Protein AF-A0A968W0X2-F1 (afdb_monomer)

pLDDT: mean 82.45, std 17.05, range [32.41, 98.38]

Sequence (260 aa):
MYETQIQQPAKYRADFPLRIAALASIQDWDWVTWHYWGDGSLNMASNDQSPFAKRLDVTTAQHPQGYHFTYDEVQTSLMMAAGNIFVRQAWKHAPNPTVFIYGSNSLYSPQSMNYGHSYGYTGKDMLQTVYQYGTRIKIDTTREDDIVIGPVIKFAERNAHNPYTPTSEITMDWKQGYFQAISAQAVAYAGRISNKGELWLGNFKLSNVAIHNPDSIYSPVDTASPYLAIAIYTKDGKTLPSLGALPYPWVLPVLTLVTS

Solvent-accessible surface area (backbone atoms only — not comparable to full-atom values): 15095 Å² total; per-residue (Å²): 126,58,83,58,89,77,24,55,90,51,100,61,58,49,36,49,39,48,54,47,30,51,48,38,26,28,42,66,53,96,56,81,52,94,64,81,91,75,66,81,75,66,66,50,46,86,74,41,97,57,37,61,80,44,73,71,46,56,71,37,98,87,50,71,64,15,55,43,55,82,26,31,61,55,43,45,52,33,39,54,47,20,50,54,40,46,80,65,57,36,52,69,49,23,89,60,46,18,36,40,33,41,9,33,40,78,74,76,31,48,84,74,31,85,42,94,50,35,70,30,71,66,50,47,21,43,70,53,18,47,59,36,26,9,46,43,82,42,82,41,74,91,40,61,60,69,50,75,46,71,72,74,42,50,58,91,43,58,86,70,70,66,63,30,56,31,39,100,38,38,40,40,28,77,89,80,47,34,39,40,33,48,47,62,24,26,35,36,40,26,29,63,43,58,68,82,32,66,46,74,57,80,79,42,74,49,60,83,72,79,81,85,69,62,96,82,47,88,61,67,75,49,75,62,50,35,63,42,41,44,57,50,69,45,95,80,69,46,66,58,74,72,74,77,72,76,76,83,81,72,84,71,77,54,90,40,75,72,79,105

Nearest PDB structures (foldseek):
  2xn0-assembly1_A  TM=3.838E-01  e=1.323E+00  Lactobacillus acidophilus NCFM
  8ih7-assembly1_D  TM=2.542E-01  e=7.621E+00  Pseudomonas sp.

Foldseek 3Di:
DDEDQLFPPDLQSLCVLVVVLLLCQQQVPPDDDDDDDADPVLVVLVVDPQLLVDDFDARDPPDRSGTDCSNVLRSVLSNVQSVLCNVLSQDHYQPWAKEKEDEQCLVPPLVPDDDNSHPHQVVLQCPVSSQARNYHYHYDHVDHDIDIDTDTDGNVCNVVDPFRDSDPFWTRGVVQAKTWGAGQFKTWIWGWDALQQWDDGDLDTGGDDDADADPPQPDGADNRIGTFTDMDGDPVSGGDDRPPPDDDDDPRSDSDRDRD

Radius of gyration: 20.68 Å; Cα contacts (8 Å, |Δi|>4): 465; chains: 1; bounding box: 50×45×62 Å

Structure (mmCIF, N/CA/C/O backbone):
data_AF-A0A968W0X2-F1
#
_entry.id   AF-A0A968W0X2-F1
#
loop_
_atom_site.group_PDB
_atom_site.id
_atom_site.type_symbol
_atom_site.label_atom_id
_atom_site.label_alt_id
_atom_site.label_comp_id
_atom_site.label_asym_id
_atom_site.label_entity_id
_atom_site.label_seq_id
_atom_site.pdbx_PDB_ins_code
_atom_site.Cartn_x
_atom_site.Cartn_y
_atom_site.Cartn_z
_atom_site.occupancy
_atom_site.B_iso_or_equiv
_atom_site.auth_seq_id
_atom_site.auth_comp_id
_atom_site.auth_asym_id
_atom_site.auth_atom_id
_atom_site.pdbx_PDB_model_num
ATOM 1 N N . MET A 1 1 ? -7.502 12.593 4.946 1.00 42.16 1 MET A N 1
ATOM 2 C CA . MET A 1 1 ? -6.214 13.255 4.652 1.00 42.16 1 MET A CA 1
ATOM 3 C C . MET A 1 1 ? -5.122 12.488 5.358 1.00 42.16 1 MET A C 1
ATOM 5 O O . MET A 1 1 ? -5.219 12.346 6.570 1.00 42.16 1 MET A O 1
ATOM 9 N N . TYR A 1 2 ? -4.120 11.999 4.636 1.00 51.06 2 TYR A N 1
ATOM 10 C CA . TYR A 1 2 ? -2.930 11.408 5.242 1.00 51.06 2 TYR A CA 1
ATOM 11 C C . TYR A 1 2 ? -1.690 11.933 4.513 1.00 51.06 2 TYR A C 1
ATOM 13 O O . TYR A 1 2 ? -1.669 11.944 3.282 1.00 51.06 2 TYR A O 1
ATOM 21 N N . GLU A 1 3 ? -0.696 12.394 5.273 1.00 51.97 3 GLU A N 1
ATOM 22 C CA . GLU A 1 3 ? 0.593 12.885 4.774 1.00 51.97 3 GLU A CA 1
ATOM 23 C C . GLU A 1 3 ? 1.687 11.878 5.140 1.00 51.97 3 GLU A C 1
ATOM 25 O O . GLU A 1 3 ? 1.736 11.384 6.267 1.00 51.97 3 GLU A O 1
ATOM 30 N N . THR A 1 4 ? 2.578 11.572 4.197 1.00 59.31 4 THR A N 1
ATOM 31 C CA . THR A 1 4 ? 3.676 10.621 4.408 1.00 59.31 4 THR A CA 1
ATOM 32 C C . THR A 1 4 ? 5.019 11.232 4.053 1.00 59.31 4 THR A C 1
ATOM 34 O O . THR A 1 4 ? 5.187 11.745 2.948 1.00 59.31 4 THR A O 1
ATOM 37 N N . GLN A 1 5 ? 6.003 11.105 4.945 1.00 58.50 5 GLN A N 1
ATOM 38 C CA . GLN A 1 5 ? 7.377 11.551 4.704 1.00 58.50 5 GLN A CA 1
ATOM 39 C C . GLN A 1 5 ? 8.197 10.419 4.056 1.00 58.50 5 GLN A C 1
ATOM 41 O O . GLN A 1 5 ? 8.775 9.575 4.733 1.00 58.50 5 GLN A O 1
ATOM 46 N N . ILE A 1 6 ? 8.230 10.392 2.720 1.00 59.12 6 ILE A N 1
ATOM 47 C CA . ILE A 1 6 ? 8.839 9.322 1.880 1.00 59.12 6 ILE A CA 1
ATOM 48 C C . ILE A 1 6 ? 10.340 9.550 1.654 1.00 59.12 6 ILE A C 1
ATOM 50 O O . ILE A 1 6 ? 11.025 8.826 0.943 1.00 59.12 6 ILE A O 1
ATOM 54 N N . GLN A 1 7 ? 10.861 10.611 2.245 1.00 55.44 7 GLN A N 1
ATOM 55 C CA . GLN A 1 7 ? 12.144 11.186 1.898 1.00 55.44 7 GLN A CA 1
ATOM 56 C C . GLN A 1 7 ? 13.324 10.293 2.367 1.00 55.44 7 GLN A C 1
ATOM 58 O O . GLN A 1 7 ? 14.388 10.285 1.750 1.00 55.44 7 GLN A O 1
ATOM 63 N N . GLN A 1 8 ? 13.131 9.418 3.355 1.00 61.47 8 GLN A N 1
ATOM 64 C CA . GLN A 1 8 ? 14.196 8.519 3.808 1.00 61.47 8 GLN A CA 1
ATOM 65 C C . GLN A 1 8 ? 14.824 7.727 2.639 1.00 61.47 8 GLN A C 1
ATOM 67 O O . GLN A 1 8 ? 14.089 7.171 1.817 1.00 61.47 8 GLN A O 1
ATOM 72 N N . PRO A 1 9 ? 16.167 7.660 2.546 1.00 61.44 9 PRO A N 1
ATOM 73 C CA . PRO A 1 9 ? 16.870 6.916 1.506 1.00 61.44 9 PRO A CA 1
ATOM 74 C C . PRO A 1 9 ? 16.558 5.416 1.624 1.00 61.44 9 PRO A C 1
ATOM 76 O O . PRO A 1 9 ? 17.252 4.658 2.297 1.00 61.44 9 PRO A O 1
ATOM 79 N N . ALA A 1 10 ? 15.474 4.983 0.982 1.00 70.81 10 ALA A N 1
ATOM 80 C CA . ALA A 1 10 ? 15.005 3.608 0.992 1.00 70.81 10 ALA A CA 1
ATOM 81 C C . ALA A 1 10 ? 15.309 2.946 -0.353 1.00 70.81 10 ALA A C 1
ATOM 83 O O . ALA A 1 10 ? 14.840 3.394 -1.400 1.00 70.81 10 ALA A O 1
ATOM 84 N N . LYS A 1 11 ? 16.037 1.823 -0.311 1.00 72.81 11 LYS A N 1
ATOM 85 C CA . LYS A 1 11 ? 16.396 1.021 -1.496 1.00 72.81 11 LYS A CA 1
ATOM 86 C C . LYS A 1 11 ? 15.182 0.619 -2.348 1.00 72.81 11 LYS A C 1
ATOM 88 O O . LYS A 1 11 ? 15.313 0.425 -3.549 1.00 72.81 11 LYS A O 1
ATOM 93 N N . TYR A 1 12 ? 14.003 0.519 -1.734 1.00 82.56 12 TYR A N 1
ATOM 94 C CA . TYR A 1 12 ? 12.772 0.050 -2.372 1.00 82.56 12 TYR A CA 1
ATOM 95 C C . TYR A 1 12 ? 11.680 1.125 -2.465 1.00 82.56 12 TYR A C 1
ATOM 97 O O . TYR A 1 12 ? 10.511 0.785 -2.568 1.00 82.56 12 TYR A O 1
ATOM 105 N N . ARG A 1 13 ? 12.034 2.421 -2.462 1.00 82.88 13 ARG A N 1
ATOM 106 C CA . ARG A 1 13 ? 11.068 3.547 -2.428 1.00 82.88 13 ARG A CA 1
ATOM 107 C C . ARG A 1 13 ? 9.984 3.522 -3.513 1.00 82.88 13 ARG A C 1
ATOM 109 O O . ARG A 1 13 ? 8.907 4.078 -3.327 1.00 82.88 13 ARG A O 1
ATOM 116 N N . ALA A 1 14 ? 10.266 2.861 -4.630 1.00 85.50 14 ALA A N 1
ATOM 117 C CA . ALA A 1 14 ? 9.336 2.635 -5.726 1.00 85.50 14 ALA A CA 1
ATOM 118 C C . ALA A 1 14 ? 8.079 1.849 -5.302 1.00 85.50 14 ALA A C 1
ATOM 120 O O . ALA A 1 14 ? 7.018 2.032 -5.885 1.00 85.50 14 ALA A O 1
ATOM 121 N N . ASP A 1 15 ? 8.144 1.013 -4.264 1.00 89.69 15 ASP A N 1
ATOM 122 C CA . ASP A 1 15 ? 6.976 0.266 -3.781 1.00 89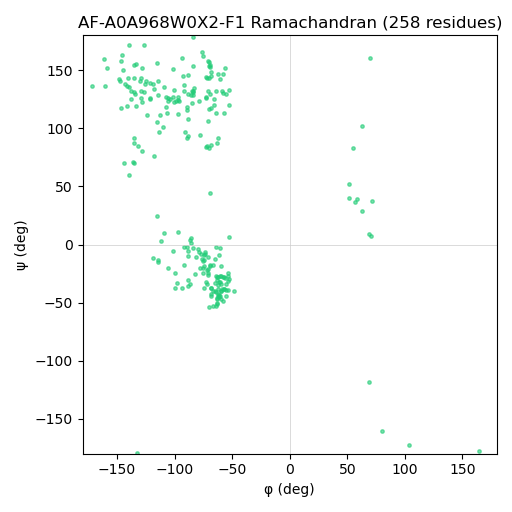.69 15 ASP A CA 1
ATOM 123 C C . ASP A 1 15 ? 5.978 1.111 -2.992 1.00 89.69 15 ASP A C 1
ATOM 125 O O . ASP A 1 15 ? 4.800 0.759 -2.866 1.00 89.69 15 ASP A O 1
ATOM 129 N N . PHE A 1 16 ? 6.444 2.244 -2.479 1.00 89.88 16 PHE A N 1
ATOM 130 C CA . PHE A 1 16 ? 5.714 3.039 -1.521 1.00 89.88 16 PHE A CA 1
ATOM 131 C C . PHE A 1 16 ? 4.396 3.582 -2.088 1.00 89.88 16 PHE A C 1
ATOM 133 O O . PHE A 1 16 ? 3.369 3.418 -1.425 1.00 89.88 16 PHE A O 1
ATOM 140 N N . PRO A 1 17 ? 4.3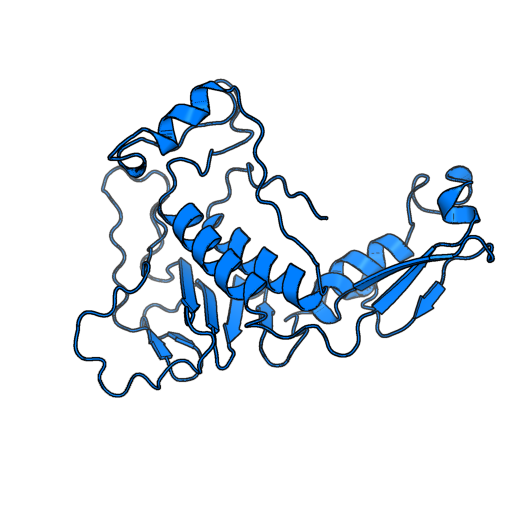44 4.151 -3.313 1.00 93.38 17 PRO A N 1
ATOM 141 C CA . PRO A 1 17 ? 3.083 4.601 -3.894 1.00 93.38 17 PRO A CA 1
ATOM 142 C C . PRO A 1 17 ? 2.041 3.484 -3.996 1.00 93.38 17 PRO A C 1
ATOM 144 O O . PRO A 1 17 ? 0.869 3.719 -3.710 1.00 93.38 17 PRO A O 1
ATOM 147 N N . LEU A 1 18 ? 2.461 2.260 -4.335 1.00 95.38 18 LEU A N 1
ATOM 148 C CA . LEU A 1 18 ? 1.563 1.107 -4.443 1.00 95.38 18 LEU A CA 1
ATOM 149 C C . LEU A 1 18 ? 1.020 0.685 -3.076 1.00 95.38 18 LEU A C 1
ATOM 151 O O . LEU A 1 18 ? -0.180 0.447 -2.937 1.00 95.38 18 LEU A O 1
ATOM 155 N N . ARG A 1 19 ? 1.880 0.657 -2.050 1.00 94.31 19 ARG A N 1
ATOM 156 C CA . ARG A 1 19 ? 1.465 0.379 -0.667 1.00 94.31 19 ARG A CA 1
ATOM 157 C C . ARG A 1 19 ? 0.493 1.436 -0.145 1.00 94.31 19 ARG A C 1
ATOM 159 O O . ARG A 1 19 ? -0.468 1.079 0.528 1.00 94.31 19 ARG A O 1
ATOM 166 N N . ILE A 1 20 ? 0.702 2.711 -0.483 1.00 95.00 20 ILE A N 1
ATOM 167 C CA . ILE A 1 20 ? -0.225 3.789 -0.119 1.00 95.00 20 ILE A CA 1
ATOM 168 C C . ILE A 1 20 ? -1.549 3.672 -0.858 1.00 95.00 20 ILE A C 1
ATOM 170 O O . ILE A 1 20 ? -2.580 3.791 -0.211 1.00 95.00 20 ILE A O 1
ATOM 174 N N . ALA A 1 21 ? -1.561 3.393 -2.164 1.00 96.56 21 ALA A N 1
ATOM 175 C CA . ALA A 1 21 ? -2.818 3.163 -2.878 1.00 96.56 21 ALA A CA 1
ATOM 176 C C . ALA A 1 21 ? -3.594 1.978 -2.287 1.00 96.56 21 ALA A C 1
ATOM 178 O O . ALA A 1 21 ? -4.809 2.067 -2.117 1.00 96.56 21 ALA A O 1
ATOM 179 N N . ALA A 1 22 ? -2.902 0.899 -1.907 1.00 97.44 22 ALA A N 1
ATOM 180 C CA . ALA A 1 22 ? -3.522 -0.238 -1.236 1.00 97.44 22 ALA A CA 1
ATOM 181 C C . ALA A 1 22 ? -4.104 0.172 0.118 1.00 97.44 22 ALA A C 1
ATOM 183 O O . ALA A 1 22 ? -5.279 -0.078 0.370 1.00 97.44 22 ALA A O 1
ATOM 184 N N . LEU A 1 23 ? -3.317 0.853 0.957 1.00 96.56 23 LEU A N 1
ATOM 185 C CA . LEU A 1 23 ? -3.764 1.344 2.259 1.00 96.56 23 LEU A CA 1
ATOM 186 C C . LEU A 1 23 ? -4.966 2.282 2.120 1.00 96.56 23 LEU A C 1
ATOM 188 O O . LEU A 1 23 ? -5.975 2.074 2.780 1.00 96.56 23 LEU A O 1
ATOM 192 N N . ALA A 1 24 ? -4.898 3.259 1.221 1.00 96.75 24 ALA A N 1
ATOM 193 C CA . ALA A 1 24 ? -5.979 4.198 0.954 1.00 96.75 24 ALA A CA 1
ATOM 194 C C . ALA A 1 24 ? -7.258 3.489 0.491 1.00 96.75 24 ALA A C 1
ATOM 196 O O . ALA A 1 24 ? -8.341 3.832 0.957 1.00 96.75 24 ALA A O 1
ATOM 197 N N . SER A 1 25 ? -7.128 2.459 -0.354 1.00 97.38 25 SER A N 1
ATOM 198 C CA . SER A 1 25 ? -8.259 1.630 -0.791 1.00 97.38 25 SER A CA 1
ATOM 199 C C . SER A 1 25 ? -8.865 0.871 0.392 1.00 97.38 25 SER A C 1
ATOM 201 O O . SER A 1 25 ? -10.047 1.003 0.678 1.00 97.38 25 SER A O 1
ATOM 203 N N . ILE A 1 26 ? -8.053 0.140 1.162 1.00 97.69 26 ILE A N 1
ATOM 204 C CA . ILE A 1 26 ? -8.483 -0.611 2.358 1.00 97.69 26 ILE A CA 1
ATOM 205 C C . ILE A 1 26 ? -9.228 0.295 3.354 1.00 97.69 26 ILE A C 1
ATOM 207 O O . ILE A 1 26 ? -10.209 -0.110 3.987 1.00 97.69 26 ILE A O 1
ATOM 211 N N . GLN A 1 27 ? -8.744 1.524 3.501 1.00 96.50 27 GLN A N 1
ATOM 212 C CA . GLN A 1 27 ? -9.226 2.508 4.458 1.00 96.50 27 GLN A CA 1
ATOM 213 C C . GLN A 1 27 ? -10.373 3.381 3.935 1.00 96.50 27 GLN A C 1
ATOM 215 O O . GLN A 1 27 ? -10.915 4.136 4.736 1.00 96.50 27 GLN A O 1
ATOM 220 N N . ASP A 1 28 ? -10.755 3.270 2.656 1.00 96.00 28 ASP A N 1
ATOM 221 C CA . ASP A 1 28 ? -11.765 4.134 2.020 1.00 96.00 28 ASP A CA 1
ATOM 222 C C . ASP A 1 28 ? -11.451 5.622 2.233 1.00 96.00 28 ASP A C 1
ATOM 224 O O . ASP A 1 28 ? -12.226 6.385 2.806 1.00 96.00 28 ASP A O 1
ATOM 228 N N . TRP A 1 29 ? -10.223 6.017 1.893 1.00 95.69 29 TRP A N 1
ATOM 229 C CA . TRP A 1 29 ? -9.842 7.424 1.947 1.00 95.69 29 TRP A CA 1
ATOM 230 C C . TRP A 1 29 ? -10.496 8.191 0.801 1.00 95.69 29 TRP A C 1
ATOM 232 O O . TRP A 1 29 ? -10.529 7.709 -0.324 1.00 95.69 29 TRP A O 1
ATOM 242 N N . ASP A 1 30 ? -10.890 9.440 1.051 1.00 94.56 30 ASP A N 1
ATOM 243 C CA . ASP A 1 30 ? -11.349 10.325 -0.028 1.00 94.56 30 ASP A CA 1
ATOM 244 C C . ASP A 1 30 ? -10.182 10.851 -0.880 1.00 94.56 30 ASP A C 1
ATOM 246 O O . ASP A 1 30 ? -10.359 11.251 -2.029 1.00 94.56 30 ASP A O 1
ATOM 250 N N . TRP A 1 31 ? -8.973 10.902 -0.307 1.00 92.38 31 TRP A N 1
ATOM 251 C CA . TRP A 1 31 ? -7.807 11.494 -0.956 1.00 92.38 31 TRP A CA 1
ATOM 252 C C . TRP A 1 31 ? -6.470 11.015 -0.396 1.00 92.38 31 TRP A C 1
ATOM 254 O O . TRP A 1 31 ? -6.327 10.715 0.792 1.00 92.38 31 TRP A O 1
ATOM 264 N N . VAL A 1 32 ? -5.471 11.035 -1.277 1.00 88.88 32 VAL A N 1
ATOM 265 C CA . VAL A 1 32 ? -4.060 10.750 -1.009 1.00 88.88 32 VAL A CA 1
ATOM 266 C C . VAL A 1 32 ? -3.240 11.938 -1.500 1.00 88.88 32 VAL A C 1
ATOM 268 O O . VAL A 1 32 ? -3.501 12.469 -2.579 1.00 88.88 32 VAL A O 1
ATOM 271 N N . THR A 1 33 ? -2.231 12.357 -0.739 1.00 86.62 33 THR A N 1
ATOM 272 C CA . THR A 1 33 ? -1.293 13.397 -1.178 1.00 86.62 33 THR A CA 1
ATOM 273 C C . THR A 1 33 ? 0.137 12.926 -1.014 1.00 86.62 33 THR A C 1
ATOM 275 O O . THR A 1 33 ? 0.581 12.609 0.086 1.00 86.62 33 THR A O 1
ATOM 278 N N . TRP A 1 34 ? 0.877 12.930 -2.120 1.00 82.19 34 TRP A N 1
ATOM 279 C CA . TRP A 1 34 ? 2.330 12.825 -2.101 1.00 82.19 34 TRP A CA 1
ATOM 280 C C . TRP A 1 34 ? 2.901 14.231 -1.976 1.00 82.19 34 TRP A C 1
ATOM 282 O O . TRP A 1 34 ? 3.039 14.952 -2.962 1.00 82.19 34 TRP A O 1
ATOM 292 N N . HIS A 1 35 ? 3.152 14.639 -0.738 1.00 76.44 35 HIS A N 1
ATOM 293 C CA . HIS A 1 35 ? 3.710 15.947 -0.433 1.00 76.44 35 HIS A CA 1
ATOM 294 C C . HIS A 1 35 ? 5.239 15.872 -0.353 1.00 76.44 35 HIS A C 1
ATOM 296 O O . HIS A 1 35 ? 5.802 14.883 0.122 1.00 76.44 35 HIS A O 1
ATOM 302 N N . TYR A 1 36 ? 5.909 16.937 -0.787 1.00 69.75 36 TYR A N 1
ATOM 303 C CA . TYR A 1 36 ? 7.299 17.197 -0.442 1.00 69.75 36 TYR A CA 1
ATOM 304 C C . TYR A 1 36 ? 7.462 18.672 -0.072 1.00 69.75 36 TYR A C 1
ATOM 306 O O . TYR A 1 36 ? 6.855 19.545 -0.693 1.00 69.75 36 TYR A O 1
ATOM 314 N N . TRP A 1 37 ? 8.325 18.930 0.908 1.00 64.50 37 TRP A N 1
ATOM 315 C CA . TRP A 1 37 ? 8.797 20.272 1.225 1.00 64.50 37 TRP A CA 1
ATOM 316 C C . TRP A 1 37 ? 10.024 20.579 0.375 1.00 64.50 37 TRP A C 1
ATOM 318 O O . TRP A 1 37 ? 10.960 19.780 0.324 1.00 64.50 37 TRP A O 1
ATOM 328 N N . GLY A 1 38 ? 10.021 21.720 -0.301 1.00 62.75 38 GLY A N 1
ATOM 329 C CA . GLY A 1 38 ? 11.160 22.198 -1.066 1.00 62.75 38 GLY A CA 1
ATOM 330 C C . GLY A 1 38 ? 11.043 23.690 -1.334 1.00 62.75 38 GLY A C 1
ATOM 331 O O . GLY A 1 38 ? 9.955 24.260 -1.214 1.00 62.75 38 GLY A O 1
ATOM 332 N N . ASP A 1 39 ? 12.160 24.342 -1.649 1.00 59.53 39 ASP A N 1
ATOM 333 C CA . ASP A 1 39 ? 12.103 25.731 -2.082 1.00 59.53 39 ASP A CA 1
ATOM 334 C C . ASP A 1 39 ? 11.473 25.808 -3.488 1.00 59.53 39 ASP A C 1
ATOM 336 O O . ASP A 1 39 ? 11.479 24.852 -4.270 1.00 59.53 39 ASP A O 1
ATOM 340 N N . GLY A 1 40 ? 10.854 26.940 -3.824 1.00 57.75 40 GLY A N 1
ATOM 341 C CA . GLY A 1 40 ? 10.141 27.109 -5.096 1.00 57.75 40 GLY A CA 1
ATOM 342 C C . GLY A 1 40 ? 11.011 26.937 -6.352 1.00 57.75 40 GLY A C 1
ATOM 343 O O . GLY A 1 40 ? 10.469 26.982 -7.458 1.00 57.75 40 GLY A O 1
ATOM 344 N N . SER A 1 41 ? 12.328 26.721 -6.209 1.00 60.00 41 SER A N 1
ATOM 345 C CA . SER A 1 41 ? 13.241 26.403 -7.314 1.00 60.00 41 SER A CA 1
ATOM 346 C C . SER A 1 41 ? 12.950 25.031 -7.944 1.00 60.00 41 SER A C 1
ATOM 348 O O . SER A 1 41 ? 13.288 24.787 -9.100 1.00 60.00 41 SER A O 1
ATOM 350 N N . LEU A 1 42 ? 12.210 24.158 -7.253 1.00 58.12 42 LEU A N 1
ATOM 351 C CA . LEU A 1 42 ? 11.813 22.836 -7.755 1.00 58.12 42 LEU A CA 1
ATOM 352 C C . LEU A 1 42 ? 10.654 22.869 -8.764 1.00 58.12 42 LEU A C 1
ATOM 354 O O . LEU A 1 42 ? 10.414 21.879 -9.45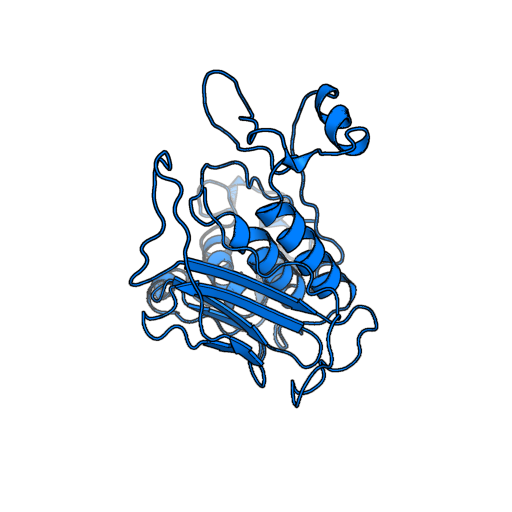8 1.00 58.12 42 LEU A O 1
ATOM 358 N N . ASN A 1 43 ? 10.012 24.029 -8.955 1.00 56.94 43 ASN A N 1
ATOM 359 C CA . ASN A 1 43 ? 9.099 24.283 -10.081 1.00 56.94 43 ASN A CA 1
ATOM 360 C C . ASN A 1 43 ? 9.803 24.238 -11.454 1.00 56.94 43 ASN A C 1
ATOM 362 O O . ASN A 1 43 ? 9.166 24.410 -12.493 1.00 56.94 43 ASN A O 1
ATOM 366 N N . MET A 1 44 ? 11.119 24.020 -11.492 1.00 58.50 44 MET A N 1
ATOM 367 C CA . MET A 1 44 ? 11.873 23.888 -12.735 1.00 58.50 44 MET A CA 1
ATOM 368 C C . MET A 1 44 ? 11.599 22.582 -13.487 1.00 58.50 44 MET A C 1
ATOM 370 O O . MET A 1 44 ? 11.739 22.567 -14.705 1.00 58.50 44 MET A O 1
ATOM 374 N N . ALA A 1 45 ? 11.199 21.500 -12.814 1.00 61.25 45 ALA A N 1
ATOM 375 C CA . ALA A 1 45 ? 11.030 20.206 -13.478 1.00 61.25 45 ALA A CA 1
ATOM 376 C C . ALA A 1 45 ? 9.817 20.141 -14.412 1.00 61.25 45 ALA A C 1
ATOM 378 O O . ALA A 1 45 ? 9.890 19.502 -15.454 1.00 61.25 45 ALA A O 1
ATOM 379 N N . SER A 1 46 ? 8.723 20.834 -14.084 1.00 64.50 46 SER A N 1
ATOM 380 C CA . SER A 1 46 ? 7.542 20.913 -14.956 1.00 64.50 46 SER A CA 1
ATOM 381 C C . SER A 1 46 ? 7.789 21.721 -16.234 1.00 64.50 46 SER A C 1
ATOM 383 O O . SER A 1 46 ? 7.032 21.585 -17.191 1.00 64.50 46 SER A O 1
ATOM 385 N N . ASN A 1 47 ? 8.844 22.541 -16.256 1.00 71.44 47 ASN A N 1
ATOM 386 C CA . ASN A 1 47 ? 9.254 23.350 -17.404 1.00 71.44 47 ASN A CA 1
ATOM 387 C C . ASN A 1 47 ? 10.444 22.746 -18.168 1.00 71.44 47 ASN A C 1
ATOM 389 O O . ASN A 1 47 ? 10.843 23.274 -19.205 1.00 71.44 47 ASN A O 1
ATOM 393 N N . ASP A 1 48 ? 11.025 21.661 -17.658 1.00 77.88 48 ASP A N 1
ATOM 394 C CA . ASP A 1 48 ? 12.111 20.941 -18.308 1.00 77.88 48 ASP A CA 1
ATOM 395 C C . ASP A 1 48 ? 11.526 19.956 -19.330 1.00 77.88 48 ASP A C 1
ATOM 397 O O . ASP A 1 48 ? 10.609 19.200 -19.019 1.00 77.88 48 ASP A O 1
ATOM 401 N N . GLN A 1 49 ? 12.046 19.946 -20.558 1.00 82.19 49 GLN A N 1
ATOM 402 C CA . GLN A 1 49 ? 11.631 18.975 -21.579 1.00 82.19 49 GLN A CA 1
ATOM 403 C C . GLN A 1 49 ? 12.211 17.576 -21.323 1.00 82.19 49 GLN A C 1
ATOM 405 O O . GLN A 1 49 ? 11.789 16.604 -21.947 1.00 82.19 49 GLN A O 1
ATOM 410 N N . SER A 1 50 ? 13.200 17.453 -20.436 1.00 83.12 50 SER A N 1
ATOM 411 C CA . SER A 1 50 ? 13.854 16.192 -20.085 1.00 83.12 50 SER A CA 1
ATOM 412 C C . SER A 1 50 ? 14.125 16.120 -18.579 1.00 83.12 50 SER A C 1
ATOM 414 O O . SER A 1 50 ? 15.277 15.970 -18.164 1.00 83.12 50 SER A O 1
ATOM 416 N N . PRO A 1 51 ? 13.078 16.187 -17.731 1.00 79.12 51 PRO A N 1
ATOM 417 C CA . PRO A 1 51 ? 13.248 16.249 -16.281 1.00 79.12 51 PRO A CA 1
ATOM 418 C C . PRO A 1 51 ? 14.003 15.025 -15.744 1.00 79.12 51 PRO A C 1
ATOM 420 O O . PRO A 1 51 ? 14.832 15.154 -14.850 1.00 79.12 51 PRO A O 1
ATOM 423 N N . PHE A 1 52 ? 13.806 13.849 -16.343 1.00 83.88 52 PHE A N 1
ATOM 424 C CA . PHE A 1 52 ? 14.452 12.601 -15.924 1.00 83.88 52 PHE A CA 1
ATOM 425 C C . PHE A 1 52 ? 15.904 12.439 -16.402 1.00 83.88 52 PHE A C 1
ATOM 427 O O . PHE A 1 52 ? 16.567 11.480 -16.026 1.00 83.88 52 PHE A O 1
ATOM 434 N N . ALA A 1 53 ? 16.437 13.373 -17.202 1.00 83.19 53 ALA A N 1
ATOM 435 C CA . ALA A 1 53 ? 17.865 13.390 -17.539 1.00 83.19 53 ALA A CA 1
ATOM 436 C C . ALA A 1 53 ? 18.733 13.918 -16.380 1.00 83.19 53 ALA A C 1
ATOM 438 O O . ALA A 1 53 ? 19.963 13.819 -16.411 1.00 83.19 53 ALA A O 1
ATOM 439 N N . LYS A 1 54 ? 18.104 14.512 -15.359 1.00 80.25 54 LYS A N 1
ATOM 440 C CA . LYS A 1 54 ? 18.774 15.012 -14.162 1.00 80.25 54 LYS A CA 1
ATOM 441 C C . LYS A 1 54 ? 18.975 13.900 -13.141 1.00 80.25 54 LYS A C 1
ATOM 443 O O . LYS A 1 54 ? 18.234 12.927 -13.069 1.00 80.25 54 LYS A O 1
ATOM 448 N N . ARG A 1 55 ? 20.003 14.080 -12.315 1.00 77.19 55 ARG A N 1
ATOM 449 C CA . ARG A 1 55 ? 20.266 13.213 -11.165 1.00 77.19 55 ARG A CA 1
ATOM 450 C C . ARG A 1 55 ? 19.186 13.440 -10.110 1.00 77.19 55 ARG A C 1
ATOM 452 O O . ARG A 1 55 ? 18.632 14.533 -10.016 1.00 77.19 55 ARG A O 1
ATOM 459 N N . LEU A 1 56 ? 18.950 12.428 -9.284 1.00 76.62 56 LEU A N 1
ATOM 460 C CA . LEU A 1 56 ? 18.107 12.565 -8.101 1.00 76.62 56 LEU A CA 1
ATOM 461 C C . LEU A 1 56 ? 18.666 13.657 -7.190 1.00 76.62 56 LEU A C 1
ATOM 463 O O . LEU A 1 56 ? 19.858 13.657 -6.878 1.00 76.62 56 LEU A O 1
ATOM 467 N N . ASP A 1 57 ? 17.792 14.563 -6.771 1.00 71.19 57 ASP A N 1
ATOM 468 C CA .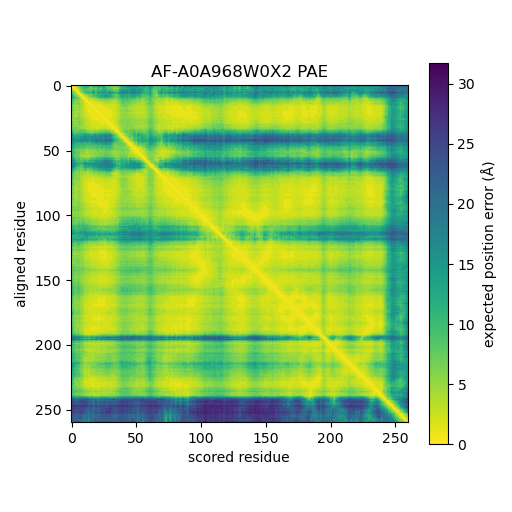 ASP A 1 57 ? 18.157 15.657 -5.879 1.00 71.19 57 ASP A CA 1
ATOM 469 C C . ASP A 1 57 ? 18.018 15.225 -4.412 1.00 71.19 57 ASP A C 1
ATOM 471 O O . ASP A 1 57 ? 17.140 14.425 -4.067 1.00 71.19 57 ASP A O 1
ATOM 475 N N . VAL A 1 58 ? 18.899 15.733 -3.552 1.00 68.75 58 VAL A N 1
ATOM 476 C CA . VAL A 1 58 ? 18.946 15.416 -2.121 1.00 68.75 58 VAL A CA 1
ATOM 477 C C . VAL A 1 58 ? 18.367 16.599 -1.352 1.00 68.75 58 VAL A C 1
ATOM 479 O O . VAL A 1 58 ? 18.846 17.717 -1.499 1.00 68.75 58 VAL A O 1
ATOM 482 N N . THR A 1 59 ? 17.360 16.365 -0.505 1.00 62.53 59 THR A N 1
ATOM 483 C CA . THR A 1 59 ? 16.565 17.443 0.124 1.00 62.53 59 THR A CA 1
ATOM 484 C C . THR A 1 59 ? 17.370 18.442 0.946 1.00 62.53 59 THR A C 1
ATOM 486 O O . THR A 1 59 ? 16.950 19.587 1.088 1.00 62.53 59 THR A O 1
ATOM 489 N N . THR A 1 60 ? 18.508 18.041 1.520 1.00 62.06 60 THR A N 1
ATOM 490 C CA . THR A 1 60 ? 19.421 18.981 2.175 1.00 62.06 60 THR A CA 1
ATOM 491 C C . THR A 1 60 ? 20.864 18.639 1.814 1.00 62.06 60 THR A C 1
ATOM 493 O O . THR A 1 60 ? 21.280 17.483 1.901 1.00 62.06 60 THR A O 1
ATOM 496 N N . ALA A 1 61 ? 21.643 19.650 1.417 1.00 56.59 61 ALA A N 1
ATOM 497 C CA . ALA A 1 61 ? 22.994 19.488 0.870 1.00 56.59 61 ALA A CA 1
ATOM 498 C C . ALA A 1 61 ? 24.000 18.805 1.821 1.00 56.59 61 ALA A C 1
ATOM 500 O O . ALA A 1 61 ? 25.039 18.330 1.372 1.00 56.59 61 ALA A O 1
ATOM 501 N N . GLN A 1 62 ? 23.717 18.765 3.129 1.00 55.88 62 GLN A N 1
ATOM 502 C CA . GLN A 1 62 ? 24.624 18.232 4.156 1.00 55.88 62 GLN A CA 1
ATOM 503 C C . GLN A 1 62 ? 24.091 16.969 4.850 1.00 55.88 62 GLN A C 1
ATOM 505 O O . GLN A 1 62 ? 24.862 16.261 5.494 1.00 55.88 62 GLN A O 1
ATOM 510 N N . HIS A 1 63 ? 22.797 16.661 4.717 1.00 53.00 63 HIS A N 1
ATOM 511 C CA . HIS A 1 63 ? 22.191 15.460 5.284 1.00 53.00 63 HIS A CA 1
ATOM 512 C C . HIS A 1 63 ? 21.067 14.962 4.366 1.00 53.00 63 HIS A C 1
ATOM 514 O O . HIS A 1 63 ? 20.062 15.659 4.211 1.00 53.00 63 HIS A O 1
ATOM 520 N N . PRO A 1 64 ? 21.147 13.752 3.789 1.00 59.84 64 PRO A N 1
ATOM 521 C CA . PRO A 1 64 ? 20.040 13.199 3.022 1.00 59.84 64 PRO A CA 1
ATOM 522 C C . PRO A 1 64 ? 18.881 12.876 3.974 1.00 59.84 64 PRO A C 1
ATOM 524 O O . PRO A 1 64 ? 18.752 11.769 4.482 1.00 59.84 64 PRO A O 1
ATOM 527 N N . GLN A 1 65 ? 18.037 13.868 4.261 1.00 61.00 65 GLN A N 1
ATOM 528 C CA . GLN A 1 65 ? 16.723 13.650 4.868 1.00 61.00 65 GLN A CA 1
ATOM 529 C C . GLN A 1 65 ? 15.743 13.068 3.835 1.00 61.00 65 GLN A C 1
ATOM 531 O O . GLN A 1 65 ? 14.645 12.667 4.207 1.00 61.00 65 GLN A O 1
ATOM 536 N N . GLY A 1 66 ? 16.154 13.041 2.559 1.00 68.50 66 GLY A N 1
ATOM 537 C CA . GLY A 1 66 ? 15.297 13.040 1.389 1.00 68.50 66 GLY A CA 1
ATOM 538 C C . GLY A 1 66 ? 15.985 12.813 0.068 1.00 68.50 66 GLY A C 1
ATOM 539 O O . GLY A 1 66 ? 16.973 13.482 -0.213 1.00 68.50 66 GLY A O 1
ATOM 540 N N . TYR A 1 67 ? 15.391 11.972 -0.776 1.00 74.56 67 TYR A N 1
ATOM 541 C CA . TYR A 1 67 ? 15.491 12.139 -2.224 1.00 74.56 67 TYR A CA 1
ATOM 542 C C . TYR A 1 67 ? 14.217 12.787 -2.760 1.00 74.56 67 TYR A C 1
ATOM 544 O O . TYR A 1 67 ? 13.108 12.358 -2.430 1.00 74.56 67 TYR A O 1
ATOM 552 N N . HIS A 1 68 ? 14.369 13.801 -3.607 1.00 77.94 68 HIS A N 1
ATOM 553 C CA . HIS A 1 68 ? 13.250 14.349 -4.361 1.00 77.94 68 HIS A CA 1
ATOM 554 C C . HIS A 1 68 ? 12.848 13.371 -5.463 1.00 77.94 68 HIS A C 1
ATOM 556 O O . HIS A 1 68 ? 13.664 12.986 -6.300 1.00 77.94 68 HIS A O 1
ATOM 562 N N . PHE A 1 69 ? 11.565 13.015 -5.500 1.00 81.88 69 PHE A N 1
ATOM 563 C CA . PHE A 1 69 ? 11.007 12.183 -6.567 1.00 81.88 69 PHE A CA 1
ATOM 564 C C . PHE A 1 69 ? 10.844 12.940 -7.894 1.00 81.88 69 PHE A C 1
ATOM 566 O O . PHE A 1 69 ? 10.559 12.323 -8.911 1.00 81.88 69 PHE A O 1
ATOM 573 N N . THR A 1 70 ? 11.054 14.262 -7.904 1.00 79.81 70 THR A N 1
ATOM 574 C CA . THR A 1 70 ? 10.921 15.152 -9.068 1.00 79.81 70 THR A CA 1
ATOM 575 C C . THR A 1 70 ? 11.639 14.643 -10.320 1.00 79.81 70 THR A C 1
ATOM 577 O O . THR A 1 70 ? 11.112 14.760 -11.423 1.00 79.81 70 THR A O 1
ATOM 580 N N . TYR A 1 71 ? 12.832 14.074 -10.146 1.00 82.62 71 TYR A N 1
ATOM 581 C CA . TYR A 1 71 ? 13.654 13.531 -11.232 1.00 82.62 71 TYR A CA 1
ATOM 582 C C . TYR A 1 71 ? 13.718 11.996 -11.205 1.00 82.62 71 TYR A C 1
ATOM 584 O O . TYR A 1 71 ? 14.500 11.393 -11.931 1.00 82.62 71 TYR A O 1
ATOM 592 N N . ASP A 1 72 ? 12.899 11.351 -10.369 1.00 84.25 72 ASP A N 1
ATOM 593 C CA . ASP A 1 72 ? 12.786 9.898 -10.306 1.00 84.25 72 ASP A CA 1
ATOM 594 C C . ASP A 1 72 ? 11.681 9.419 -11.252 1.00 84.25 72 ASP A C 1
ATOM 596 O O . ASP A 1 72 ? 10.498 9.409 -10.896 1.00 84.25 72 ASP A O 1
ATOM 600 N N . GLU A 1 73 ? 12.069 9.007 -12.459 1.00 85.44 73 GLU A N 1
ATOM 601 C CA . GLU A 1 73 ? 11.146 8.437 -13.445 1.00 85.44 73 GLU A CA 1
ATOM 602 C C . GLU A 1 73 ? 10.402 7.217 -12.887 1.00 85.44 73 GLU A C 1
ATOM 604 O O . GLU A 1 73 ? 9.201 7.053 -13.121 1.00 85.44 73 GLU A O 1
ATOM 609 N N . VAL A 1 74 ? 11.090 6.381 -12.106 1.00 85.88 74 VAL A N 1
ATOM 610 C CA . VAL A 1 74 ? 10.543 5.126 -11.592 1.00 85.88 74 VAL A CA 1
ATOM 611 C C . VAL A 1 74 ? 9.476 5.388 -10.543 1.00 85.88 74 VAL A C 1
ATOM 613 O O . VAL A 1 74 ? 8.340 4.919 -10.658 1.00 85.88 74 VAL A O 1
ATOM 616 N N . GLN A 1 75 ? 9.816 6.177 -9.525 1.00 87.25 75 GLN A N 1
ATOM 617 C CA . GLN A 1 75 ? 8.873 6.521 -8.469 1.00 87.25 75 GLN A CA 1
ATOM 618 C C . GLN A 1 75 ? 7.711 7.354 -9.017 1.00 87.25 75 GLN A C 1
ATOM 620 O O . GLN A 1 75 ? 6.567 7.086 -8.655 1.00 87.25 75 GLN A O 1
ATOM 625 N N . THR A 1 76 ? 7.961 8.299 -9.930 1.00 88.44 76 THR A N 1
ATOM 626 C CA . THR A 1 76 ? 6.901 9.110 -10.556 1.00 88.44 76 THR A CA 1
ATOM 627 C C . THR A 1 76 ? 5.946 8.249 -11.385 1.00 88.44 76 THR A C 1
ATOM 629 O O . THR A 1 76 ? 4.727 8.425 -11.301 1.00 88.44 76 THR A O 1
ATOM 632 N N . SER A 1 77 ? 6.464 7.268 -12.131 1.00 90.69 77 SER A N 1
ATOM 633 C CA . SER A 1 77 ? 5.639 6.314 -12.886 1.00 90.69 77 SER A CA 1
ATOM 634 C C . SER A 1 77 ? 4.735 5.496 -11.962 1.00 90.69 77 SER A C 1
ATOM 636 O O . SER A 1 77 ? 3.538 5.349 -12.224 1.00 90.69 77 SER A O 1
ATOM 638 N N . LEU A 1 78 ? 5.268 5.026 -10.832 1.00 93.50 78 LEU A N 1
ATOM 639 C CA . LEU A 1 78 ? 4.487 4.272 -9.851 1.00 93.50 78 LEU A CA 1
ATOM 640 C C . LEU A 1 78 ? 3.510 5.147 -9.065 1.00 93.50 78 LEU A C 1
ATOM 642 O O . LEU A 1 78 ? 2.419 4.680 -8.755 1.00 93.50 78 LEU A O 1
ATOM 646 N N . MET A 1 79 ? 3.829 6.417 -8.809 1.00 92.81 79 MET A N 1
ATOM 647 C CA . MET A 1 79 ? 2.875 7.396 -8.273 1.00 92.81 79 MET A CA 1
ATOM 648 C C . MET A 1 79 ? 1.709 7.621 -9.237 1.00 92.81 79 MET A C 1
ATOM 650 O O . MET A 1 79 ? 0.552 7.593 -8.817 1.00 92.81 79 MET A O 1
ATOM 654 N N . MET A 1 80 ? 1.984 7.772 -10.536 1.00 93.00 80 MET A N 1
ATOM 655 C CA . MET A 1 80 ? 0.940 7.900 -11.555 1.00 93.00 80 MET A CA 1
ATOM 656 C C . MET A 1 80 ? 0.051 6.651 -11.612 1.00 93.00 80 MET A C 1
ATOM 658 O O . MET A 1 80 ? -1.177 6.772 -11.671 1.00 93.00 80 MET A O 1
ATOM 662 N N . ALA A 1 81 ? 0.650 5.458 -11.586 1.00 95.56 81 ALA A N 1
ATOM 663 C CA . ALA A 1 81 ? -0.093 4.202 -11.573 1.00 95.56 81 ALA A CA 1
ATOM 664 C C . ALA A 1 81 ? -0.946 4.065 -10.303 1.00 95.56 81 ALA A C 1
ATOM 666 O O . ALA A 1 81 ? -2.154 3.859 -10.400 1.00 95.56 81 ALA A O 1
ATOM 667 N N . ALA A 1 82 ? -0.349 4.265 -9.126 1.00 96.31 82 ALA A N 1
ATOM 668 C CA . ALA A 1 82 ? -1.024 4.238 -7.832 1.00 96.31 82 ALA A CA 1
ATOM 669 C C . ALA A 1 82 ? -2.208 5.217 -7.769 1.00 96.31 82 ALA A C 1
ATOM 671 O O . ALA A 1 82 ? -3.296 4.840 -7.338 1.00 96.31 82 ALA A O 1
ATOM 672 N N . GLY A 1 83 ? -2.027 6.449 -8.258 1.00 95.44 83 GLY A N 1
ATOM 673 C CA . GLY A 1 83 ? -3.093 7.449 -8.322 1.00 95.44 83 GLY A CA 1
ATOM 674 C C . GLY A 1 83 ? -4.255 7.020 -9.215 1.00 95.44 83 GLY A C 1
ATOM 675 O O . GLY A 1 83 ? -5.411 7.151 -8.820 1.00 95.44 83 GLY A O 1
ATOM 676 N N . ASN A 1 84 ? -3.972 6.443 -10.387 1.00 95.62 84 ASN A N 1
ATOM 677 C CA . ASN A 1 84 ? -5.024 5.933 -11.270 1.00 95.62 84 ASN A CA 1
ATOM 678 C C . ASN A 1 84 ? -5.765 4.734 -10.670 1.00 95.62 84 ASN A C 1
ATOM 680 O O . ASN A 1 84 ? -6.982 4.656 -10.804 1.00 95.62 84 ASN A O 1
ATOM 684 N N . ILE A 1 85 ? -5.049 3.820 -10.013 1.00 96.56 85 ILE A N 1
ATOM 685 C CA . ILE A 1 85 ? -5.637 2.670 -9.315 1.00 96.56 85 ILE A CA 1
ATOM 686 C C . ILE A 1 85 ? -6.596 3.150 -8.220 1.00 96.56 85 ILE A C 1
ATOM 688 O O . ILE A 1 85 ? -7.731 2.681 -8.150 1.00 96.56 85 ILE A O 1
ATOM 692 N N . PHE A 1 86 ? -6.161 4.118 -7.411 1.00 96.69 86 PHE A N 1
ATOM 693 C CA . PHE A 1 86 ? -6.943 4.667 -6.306 1.00 96.69 86 PHE A CA 1
ATOM 694 C C . PHE A 1 86 ? -8.185 5.437 -6.780 1.00 96.69 86 PHE A C 1
ATOM 696 O O . PHE A 1 86 ? -9.294 5.100 -6.380 1.00 96.69 86 PHE A O 1
ATOM 703 N N . VAL A 1 87 ? -8.034 6.416 -7.684 1.00 95.62 87 VAL A N 1
ATOM 704 C CA . VAL A 1 87 ? -9.158 7.250 -8.172 1.00 95.62 87 VAL A CA 1
ATOM 705 C C . VAL A 1 87 ? -10.241 6.414 -8.864 1.00 95.62 87 VAL A C 1
ATOM 707 O O . VAL A 1 87 ? -11.409 6.793 -8.878 1.00 95.62 87 VAL A O 1
ATOM 710 N N . ARG A 1 88 ? -9.871 5.263 -9.431 1.00 95.69 88 ARG A N 1
ATOM 711 C CA . ARG A 1 88 ? -10.804 4.333 -10.086 1.00 95.69 88 ARG A CA 1
ATOM 712 C C . ARG A 1 88 ? -11.401 3.297 -9.147 1.00 95.69 88 ARG A C 1
ATOM 714 O O . ARG A 1 88 ? -12.185 2.479 -9.612 1.00 95.69 88 ARG A O 1
ATOM 721 N N . GLN A 1 89 ? -11.005 3.298 -7.873 1.00 96.50 89 GLN A N 1
ATOM 722 C CA . GLN A 1 89 ? -11.381 2.267 -6.906 1.00 96.50 89 GLN A CA 1
ATOM 723 C C . GLN A 1 89 ? -11.090 0.859 -7.453 1.00 96.50 89 GLN A C 1
ATOM 725 O O . GLN A 1 89 ? -11.880 -0.073 -7.307 1.00 96.50 89 GLN A O 1
ATOM 730 N N . ALA A 1 90 ? -9.951 0.708 -8.141 1.00 96.88 90 ALA A N 1
ATOM 731 C CA . ALA A 1 90 ? -9.600 -0.541 -8.810 1.00 96.88 90 ALA A CA 1
ATOM 732 C C . ALA A 1 90 ? -9.285 -1.667 -7.814 1.00 96.88 90 ALA A C 1
ATOM 734 O O . ALA A 1 90 ? -9.317 -2.835 -8.202 1.00 96.88 90 ALA A O 1
ATOM 735 N N . TRP A 1 91 ? -8.998 -1.334 -6.553 1.00 98.00 91 TRP A N 1
ATOM 736 C CA . TRP A 1 91 ? -8.915 -2.278 -5.443 1.00 98.00 91 TRP A CA 1
ATOM 737 C C . TRP A 1 91 ? -10.020 -2.010 -4.432 1.00 98.00 91 TRP A C 1
ATOM 739 O O . TRP A 1 91 ? -10.333 -0.861 -4.121 1.00 98.00 91 TRP A O 1
ATOM 749 N N . LYS A 1 92 ? -10.599 -3.083 -3.898 1.00 98.00 92 LYS A N 1
ATOM 750 C CA . LYS A 1 92 ? -11.706 -2.999 -2.946 1.00 98.00 92 LYS A CA 1
ATOM 751 C C . LYS A 1 92 ? -11.286 -2.433 -1.597 1.00 98.00 92 LYS A C 1
ATOM 753 O O . LYS A 1 92 ? -10.162 -2.622 -1.129 1.00 98.00 92 LYS A O 1
ATOM 758 N N . HIS A 1 93 ? -12.262 -1.828 -0.933 1.00 98.12 93 HIS A N 1
ATOM 759 C CA . HIS A 1 93 ? -12.166 -1.488 0.479 1.00 98.12 93 HIS A CA 1
ATOM 760 C C . HIS A 1 93 ? -12.199 -2.759 1.327 1.00 98.12 93 HIS A C 1
ATOM 762 O O . HIS A 1 93 ? -12.723 -3.794 0.898 1.00 98.12 93 HIS A O 1
ATOM 768 N N . ALA A 1 94 ? -11.660 -2.691 2.546 1.00 98.00 94 ALA A N 1
ATOM 769 C CA . ALA A 1 94 ? -11.832 -3.800 3.469 1.00 98.00 94 ALA A CA 1
ATOM 770 C C . ALA A 1 94 ? -13.320 -3.959 3.826 1.00 98.00 94 ALA A C 1
ATOM 772 O O . ALA A 1 94 ? -13.972 -2.971 4.168 1.00 98.00 94 ALA A O 1
ATOM 773 N N . PRO A 1 95 ? -13.870 -5.185 3.761 1.00 97.81 95 PRO A N 1
ATOM 774 C CA . PRO A 1 95 ? -15.305 -5.404 3.927 1.00 97.81 95 PRO A CA 1
ATOM 775 C C . PRO A 1 95 ? -15.785 -5.196 5.368 1.00 97.81 95 PRO A C 1
ATOM 777 O O . PRO A 1 95 ? -16.956 -4.905 5.577 1.00 97.81 95 PRO A O 1
ATOM 780 N N . ASN A 1 96 ? -14.896 -5.346 6.356 1.00 97.56 96 ASN A N 1
ATOM 781 C CA . ASN A 1 96 ? -15.219 -5.261 7.781 1.00 97.56 96 ASN A CA 1
ATOM 782 C C . ASN A 1 96 ? -14.172 -4.407 8.521 1.00 97.56 96 ASN A C 1
ATOM 784 O O . ASN A 1 96 ? -13.360 -4.964 9.266 1.00 97.56 96 ASN A O 1
ATOM 788 N N . PRO A 1 97 ? -14.145 -3.080 8.299 1.00 98.00 97 PRO A N 1
ATOM 789 C CA . PRO A 1 97 ? -13.164 -2.214 8.932 1.00 98.00 97 PRO A CA 1
ATOM 790 C C . PRO A 1 97 ? -13.385 -2.105 10.435 1.00 98.00 97 PRO A C 1
ATOM 792 O O . PRO A 1 97 ? -14.514 -2.057 10.924 1.00 98.00 97 PRO A O 1
ATOM 795 N N . THR A 1 98 ? -12.283 -2.004 11.167 1.00 98.31 98 THR A N 1
ATOM 796 C CA . THR A 1 98 ? -12.303 -1.782 12.611 1.00 98.31 98 THR A CA 1
ATOM 797 C C . THR A 1 98 ? -12.566 -0.317 12.906 1.00 98.31 98 THR A C 1
ATOM 799 O O . THR A 1 98 ? -11.814 0.556 12.472 1.00 98.31 98 THR A O 1
ATOM 802 N N . VAL A 1 99 ? -13.602 -0.019 13.680 1.00 97.88 99 VAL A N 1
ATOM 803 C CA . VAL A 1 99 ? -13.928 1.353 14.068 1.00 97.88 99 VAL A CA 1
ATOM 804 C C . VAL A 1 99 ? -13.360 1.632 15.455 1.00 97.88 99 VAL A C 1
ATOM 806 O O . VAL A 1 99 ? -13.828 1.078 16.447 1.00 97.88 99 VAL A O 1
ATOM 809 N N . PHE A 1 100 ? -12.366 2.511 15.518 1.00 95.69 100 PHE A N 1
ATOM 810 C CA . PHE A 1 100 ? -11.850 3.088 16.754 1.00 95.69 100 PHE A CA 1
ATOM 811 C C . PHE A 1 100 ? -12.654 4.350 17.060 1.00 95.69 100 PHE A C 1
ATOM 813 O O . PHE A 1 100 ? -12.649 5.301 16.276 1.00 95.69 100 PHE A O 1
ATOM 820 N N . ILE A 1 101 ? -13.383 4.344 18.172 1.00 95.12 101 ILE A N 1
ATOM 821 C CA . ILE A 1 101 ? -14.203 5.467 18.616 1.00 95.12 101 ILE A CA 1
ATOM 822 C C . ILE A 1 101 ? -13.526 6.101 19.821 1.00 95.12 101 ILE A C 1
ATOM 824 O O . ILE A 1 101 ? -13.379 5.442 20.847 1.00 95.12 101 ILE A O 1
ATOM 828 N N . TYR A 1 102 ? -13.145 7.368 19.689 1.00 92.88 102 TYR A N 1
ATOM 829 C CA . TYR A 1 102 ? -12.517 8.134 20.759 1.00 92.88 102 TYR A CA 1
ATOM 830 C C . TYR A 1 102 ? -13.546 8.993 21.489 1.00 92.88 102 TYR A C 1
ATOM 832 O O . TYR A 1 102 ? -14.261 9.782 20.857 1.00 92.88 102 TYR A O 1
ATOM 840 N N . GLY A 1 103 ? -13.609 8.808 22.807 1.00 93.56 103 GLY A N 1
ATOM 841 C CA . GLY A 1 103 ? -14.482 9.541 23.718 1.00 93.56 103 GLY A CA 1
ATOM 842 C C . GLY A 1 103 ? -13.895 10.878 24.164 1.00 93.56 103 GLY A C 1
ATOM 843 O O . GLY A 1 103 ? -12.773 11.253 23.816 1.00 93.56 103 GLY A O 1
ATOM 844 N N . SER A 1 104 ? -14.653 11.613 24.974 1.00 94.19 104 SER A N 1
ATOM 845 C CA . SER A 1 104 ? -14.269 12.933 25.478 1.00 94.19 104 SER A CA 1
ATOM 846 C C . SER A 1 104 ? -12.983 12.913 26.317 1.00 94.19 104 SER A C 1
ATOM 848 O O . SER A 1 104 ? -12.201 13.860 26.220 1.00 94.19 104 SER A O 1
ATOM 850 N N . ASN A 1 105 ? -12.686 11.836 27.058 1.00 90.88 105 ASN A N 1
ATOM 851 C CA . ASN A 1 105 ? -11.446 11.743 27.841 1.00 90.88 105 ASN A CA 1
ATOM 852 C C . ASN A 1 105 ? -10.202 11.761 26.947 1.00 90.88 105 ASN A C 1
ATOM 854 O O . ASN A 1 105 ? -9.288 12.553 27.180 1.00 90.88 105 ASN A O 1
ATOM 858 N N . SER A 1 106 ? -10.197 10.969 25.874 1.00 88.06 106 SER A N 1
ATOM 859 C CA . SER A 1 106 ? -9.099 10.940 24.902 1.00 88.06 106 SER A CA 1
ATOM 860 C C . SER A 1 106 ? -9.014 12.199 24.034 1.00 88.06 106 SER A C 1
ATOM 862 O O . SER A 1 106 ? -8.027 12.403 23.337 1.00 88.06 106 SER A O 1
ATOM 864 N N . LEU A 1 107 ? -10.010 13.080 24.057 1.00 86.81 107 LEU A N 1
ATOM 865 C CA . LEU A 1 107 ? -9.972 14.330 23.290 1.00 86.81 107 LEU A CA 1
ATOM 866 C C . LEU A 1 107 ? -9.569 15.525 24.148 1.00 86.81 107 LEU A C 1
ATOM 868 O O . LEU A 1 107 ? -8.855 16.408 23.676 1.00 86.81 107 LEU A O 1
ATOM 872 N N . TYR A 1 108 ? -10.018 15.557 25.402 1.00 90.38 108 TYR A N 1
ATOM 873 C CA . TYR A 1 108 ? -9.897 16.730 26.268 1.00 90.38 108 TYR A CA 1
ATOM 874 C C . TYR A 1 108 ? -8.978 16.524 27.471 1.00 90.38 108 TYR A C 1
ATOM 876 O O . TYR A 1 108 ? -8.591 17.503 28.105 1.00 90.38 108 TYR A O 1
ATOM 884 N N . SER A 1 109 ? -8.593 15.285 27.778 1.00 88.38 109 SER A N 1
ATOM 885 C CA . SER A 1 109 ? -7.727 14.963 28.912 1.00 88.38 109 SER A CA 1
ATOM 886 C C . SER A 1 109 ? -6.540 14.103 28.474 1.00 88.38 109 SER A C 1
ATOM 888 O O . SER A 1 109 ? -6.531 12.890 28.696 1.00 88.38 109 SER A O 1
ATOM 890 N N . PRO A 1 110 ? -5.481 14.700 27.894 1.00 80.94 110 PRO A N 1
ATOM 891 C CA . PRO A 1 110 ? -4.246 13.975 27.581 1.00 80.94 110 PRO A CA 1
ATOM 892 C C . PRO A 1 110 ? -3.668 13.235 28.799 1.00 80.94 110 PRO A C 1
ATOM 894 O O . PRO A 1 110 ? -3.095 12.154 28.678 1.00 80.94 110 PRO A O 1
ATOM 897 N N . GLN A 1 111 ? -3.866 13.781 30.003 1.00 85.06 111 GLN A N 1
ATOM 898 C CA . GLN A 1 111 ? -3.444 13.170 31.263 1.00 85.06 111 GLN A CA 1
ATOM 899 C C . GLN A 1 111 ? -4.138 11.830 31.539 1.00 85.06 111 GLN A C 1
ATOM 901 O O . GLN A 1 111 ? -3.544 10.981 32.198 1.00 85.06 111 GLN A O 1
ATOM 906 N N . SER A 1 112 ? -5.352 11.620 31.020 1.00 80.75 112 SER A N 1
ATOM 907 C CA . SER A 1 112 ? -6.096 10.364 31.176 1.00 80.75 112 SER A CA 1
ATOM 908 C C . SER A 1 112 ? -5.563 9.219 30.307 1.00 80.75 112 SER A C 1
ATOM 910 O O . SER A 1 112 ? -5.904 8.059 30.541 1.00 80.75 112 SER A O 1
ATOM 912 N N . MET A 1 113 ? -4.702 9.504 29.324 1.00 79.69 113 MET A N 1
ATOM 913 C CA . MET A 1 113 ? -4.235 8.484 28.393 1.00 79.69 113 MET A CA 1
ATOM 914 C C . MET A 1 113 ? -3.056 7.664 28.942 1.00 79.69 113 MET A C 1
ATOM 916 O O . MET A 1 113 ? -2.066 8.196 29.447 1.00 79.69 113 MET A O 1
ATOM 920 N N . ASN A 1 114 ? -3.124 6.341 28.775 1.00 74.31 114 ASN A N 1
ATOM 921 C CA . ASN A 1 114 ? -2.267 5.379 29.480 1.00 74.31 114 ASN A CA 1
ATOM 922 C C . ASN A 1 114 ? -0.889 5.092 28.842 1.00 74.31 114 ASN A C 1
ATOM 924 O O . ASN A 1 114 ? -0.163 4.222 29.326 1.00 74.31 114 ASN A O 1
ATOM 928 N N . TYR A 1 115 ? -0.498 5.802 27.779 1.00 73.69 115 TYR A N 1
ATOM 929 C CA . TYR A 1 115 ? 0.827 5.663 27.164 1.00 73.69 115 TYR A CA 1
ATOM 930 C C . TYR A 1 115 ? 1.435 7.028 26.853 1.00 73.69 115 TYR A C 1
ATOM 932 O O . TYR A 1 115 ? 1.261 7.558 25.759 1.00 73.69 115 TYR A O 1
ATOM 940 N N . GLY A 1 116 ? 2.138 7.605 27.832 1.00 70.81 116 GLY A N 1
ATOM 941 C CA . GLY A 1 116 ? 2.837 8.883 27.664 1.00 70.81 116 GLY A CA 1
ATOM 942 C C . GLY A 1 116 ? 1.919 10.022 27.222 1.00 70.81 116 GLY A C 1
ATOM 943 O O . GLY A 1 116 ? 2.329 10.834 26.400 1.00 70.81 116 GLY A O 1
ATOM 944 N N . HIS A 1 117 ? 0.676 10.046 27.716 1.00 79.06 117 HIS A N 1
ATOM 945 C CA . HIS A 1 117 ? -0.348 11.017 27.314 1.00 79.06 117 HIS A CA 1
ATOM 946 C C . HIS A 1 117 ? -0.754 10.929 25.827 1.00 79.06 117 HIS A C 1
ATOM 948 O O . HIS A 1 117 ? -1.142 11.922 25.218 1.00 79.06 117 HIS A O 1
ATOM 954 N N . SER A 1 118 ? -0.649 9.730 25.242 1.00 79.56 118 SER A N 1
ATOM 955 C CA . SER A 1 118 ? -1.104 9.375 23.891 1.00 79.56 118 SER A CA 1
ATOM 956 C C . SER A 1 118 ? -2.027 8.149 23.926 1.00 79.56 118 SER A C 1
ATOM 958 O O . SER A 1 118 ? -2.105 7.486 24.959 1.00 79.56 118 SER A O 1
ATOM 960 N N . TYR A 1 119 ? -2.662 7.809 22.794 1.00 74.88 119 TYR A N 1
ATOM 961 C CA . TYR A 1 119 ? -3.751 6.827 22.582 1.00 74.88 119 TYR A CA 1
ATOM 962 C C . TYR A 1 119 ? -3.539 5.388 23.100 1.00 74.88 119 TYR A C 1
ATOM 964 O O . TYR A 1 119 ? -4.355 4.499 22.848 1.00 74.88 119 TYR A O 1
ATOM 972 N N . GLY A 1 120 ? -2.459 5.114 23.822 1.00 80.62 120 GLY A N 1
ATOM 973 C CA . GLY A 1 120 ? -2.400 3.945 24.674 1.00 80.62 120 GLY A CA 1
ATOM 974 C C . GLY A 1 120 ? -2.095 2.639 23.964 1.00 80.62 120 GLY A C 1
ATOM 975 O O . GLY A 1 120 ? -1.596 2.592 22.837 1.00 80.62 120 GLY A O 1
ATOM 976 N N . TYR A 1 121 ? -2.442 1.544 24.639 1.00 82.12 121 TYR A N 1
ATOM 977 C CA . TYR A 1 121 ? -2.472 0.216 24.024 1.00 82.12 121 TYR A CA 1
ATOM 978 C C . TYR A 1 121 ? -3.481 0.133 22.872 1.00 82.12 121 TYR A C 1
ATOM 980 O O . TYR A 1 121 ? -3.203 -0.538 21.884 1.00 82.12 121 TYR A O 1
ATOM 988 N N . THR A 1 122 ? -4.587 0.878 22.940 1.00 84.38 122 THR A N 1
ATOM 989 C CA . THR A 1 122 ? -5.565 0.979 21.847 1.00 84.38 122 THR A CA 1
ATOM 990 C C . THR A 1 122 ? -4.930 1.549 20.576 1.00 84.38 122 THR A C 1
ATOM 992 O O . THR A 1 122 ? -5.097 0.991 19.495 1.00 84.38 122 THR A O 1
ATOM 995 N N . GLY A 1 123 ? -4.122 2.607 20.698 1.00 85.12 123 GLY A N 1
ATOM 996 C CA . GLY A 1 123 ? -3.346 3.145 19.578 1.00 85.12 123 GLY A CA 1
ATOM 997 C C . GLY A 1 123 ? -2.329 2.144 19.022 1.00 85.12 123 GLY A C 1
ATOM 998 O O . GLY A 1 123 ? -2.121 2.079 17.813 1.00 85.12 123 GLY A O 1
ATOM 999 N N . LYS A 1 124 ? -1.732 1.305 19.879 1.00 89.19 124 LYS A N 1
ATOM 1000 C CA . LYS A 1 124 ? -0.821 0.236 19.438 1.00 89.19 124 LYS A CA 1
ATOM 1001 C C . LYS A 1 124 ? -1.540 -0.877 18.675 1.00 89.19 124 LYS A C 1
ATOM 1003 O O . LYS A 1 124 ? -0.987 -1.369 17.697 1.00 89.19 124 LYS A O 1
ATOM 1008 N N . ASP A 1 125 ? -2.753 -1.239 19.082 1.00 92.88 125 ASP A N 1
ATOM 1009 C CA . ASP A 1 125 ? -3.587 -2.228 18.384 1.00 92.88 125 ASP A CA 1
ATOM 1010 C C . ASP A 1 125 ? -3.980 -1.757 16.967 1.00 92.88 125 ASP A C 1
ATOM 1012 O O . ASP A 1 125 ? -4.174 -2.570 16.061 1.00 92.88 125 ASP A O 1
ATOM 1016 N N . MET A 1 126 ? -4.042 -0.443 16.723 1.00 93.69 126 MET A N 1
ATOM 1017 C CA . MET A 1 126 ? -4.333 0.109 15.394 1.00 93.69 126 MET A CA 1
ATOM 1018 C C . MET A 1 126 ? -3.243 -0.224 14.358 1.00 93.69 126 MET A C 1
ATOM 1020 O O . MET A 1 126 ? -3.562 -0.441 13.190 1.00 93.69 126 MET A O 1
ATOM 1024 N N . LEU A 1 127 ? -1.972 -0.315 14.773 1.00 90.31 127 LEU A N 1
ATOM 1025 C CA . LEU A 1 127 ? -0.810 -0.379 13.873 1.00 90.31 127 LEU A CA 1
ATOM 1026 C C . LEU A 1 127 ? -0.829 -1.560 12.898 1.00 90.31 127 LEU A C 1
ATOM 1028 O O . LEU A 1 127 ? -0.394 -1.409 11.763 1.00 90.31 127 LEU A O 1
ATOM 1032 N N . GLN A 1 128 ? -1.284 -2.737 13.326 1.00 93.31 128 GLN A N 1
ATOM 1033 C CA . GLN A 1 128 ? -1.382 -3.922 12.464 1.00 93.31 128 GLN A CA 1
ATOM 1034 C C . GLN A 1 128 ? -2.798 -4.097 11.922 1.00 93.31 128 GLN A C 1
ATOM 1036 O O . GLN A 1 128 ? -2.983 -4.504 10.775 1.00 93.31 128 GLN A O 1
ATOM 1041 N N . THR A 1 129 ? -3.798 -3.709 12.715 1.00 96.88 129 THR A N 1
ATOM 1042 C CA . THR A 1 129 ? -5.211 -3.722 12.322 1.00 96.88 129 THR A CA 1
ATOM 1043 C C . THR A 1 129 ? -5.451 -2.916 11.039 1.00 96.88 129 THR A C 1
ATOM 1045 O O . THR A 1 129 ? -6.167 -3.380 10.153 1.00 96.88 129 THR A O 1
ATOM 1048 N N . VAL A 1 130 ? -4.774 -1.772 10.876 1.00 96.31 130 VAL A N 1
ATOM 1049 C CA . VAL A 1 130 ? -4.836 -0.911 9.679 1.00 96.31 130 VAL A CA 1
ATOM 1050 C C . VAL A 1 130 ? -4.508 -1.654 8.375 1.00 96.31 130 VAL A C 1
ATOM 1052 O O . VAL A 1 130 ? -5.119 -1.365 7.346 1.00 96.31 130 VAL A O 1
ATOM 1055 N N . TYR A 1 131 ? -3.601 -2.636 8.421 1.00 96.00 131 TYR A N 1
ATOM 1056 C CA . TYR A 1 131 ? -3.171 -3.413 7.255 1.00 96.00 131 TYR A CA 1
ATOM 1057 C C . TYR A 1 131 ? -4.043 -4.645 7.002 1.00 96.00 131 TYR A C 1
ATOM 1059 O O . TYR A 1 131 ? -4.186 -5.047 5.852 1.00 96.00 131 TYR A O 1
ATOM 1067 N N . GLN A 1 132 ? -4.614 -5.257 8.046 1.00 97.44 132 GLN A N 1
ATOM 1068 C CA . GLN A 1 132 ? -5.405 -6.487 7.907 1.00 97.44 132 GLN A CA 1
ATOM 1069 C C . GLN A 1 132 ? -6.900 -6.249 7.753 1.00 97.44 132 GLN A C 1
ATOM 1071 O O . GLN A 1 132 ? -7.560 -7.014 7.067 1.00 97.44 132 GLN A O 1
ATOM 1076 N N . TYR A 1 133 ? -7.469 -5.272 8.442 1.00 98.00 133 TYR A N 1
ATOM 1077 C CA . TYR A 1 133 ? -8.921 -5.101 8.467 1.00 98.00 133 TYR A CA 1
ATOM 1078 C C . TYR A 1 133 ? -9.346 -3.760 7.906 1.00 98.00 133 TYR A C 1
ATOM 1080 O O . TYR A 1 133 ? -10.520 -3.562 7.634 1.00 98.00 133 TYR A O 1
ATOM 1088 N N . GLY A 1 134 ? -8.409 -2.841 7.699 1.00 97.31 134 GLY A N 1
ATOM 1089 C CA . GLY A 1 134 ? -8.770 -1.450 7.539 1.00 97.31 134 GLY A CA 1
ATOM 1090 C C . GLY A 1 134 ? -9.262 -0.852 8.855 1.00 97.31 134 GLY A C 1
ATOM 1091 O O . GLY A 1 134 ? -9.640 -1.559 9.789 1.00 97.31 134 GLY A O 1
ATOM 1092 N N . THR A 1 135 ? -9.245 0.471 8.958 1.00 97.19 135 THR A N 1
ATOM 1093 C CA . THR A 1 135 ? -9.676 1.172 10.167 1.00 97.19 135 THR A CA 1
ATOM 1094 C C . THR A 1 135 ? -10.561 2.359 9.834 1.00 97.19 135 THR A C 1
ATOM 1096 O O . THR A 1 135 ? -10.498 2.925 8.746 1.00 97.19 135 THR A O 1
ATOM 1099 N N . ARG A 1 136 ? -11.414 2.747 10.772 1.00 96.19 136 ARG A N 1
ATOM 1100 C CA . ARG A 1 136 ? -12.126 4.023 10.763 1.00 96.19 136 ARG A CA 1
ATOM 1101 C C . ARG A 1 136 ? -11.932 4.663 12.122 1.00 96.19 136 ARG A C 1
ATOM 1103 O O . ARG A 1 136 ? -11.961 3.974 13.138 1.00 96.19 136 ARG A O 1
ATOM 1110 N N . ILE A 1 137 ? -11.738 5.971 12.127 1.00 94.00 137 ILE A N 1
ATOM 1111 C CA . ILE A 1 137 ? -11.681 6.753 13.355 1.00 94.00 137 ILE A CA 1
ATOM 1112 C C . ILE A 1 137 ? -12.992 7.518 13.458 1.00 94.00 137 ILE A C 1
ATOM 1114 O O . ILE A 1 137 ? -13.375 8.225 12.528 1.00 94.00 137 ILE A O 1
ATOM 1118 N N . LYS A 1 138 ? -13.678 7.371 14.588 1.00 95.62 138 LYS A N 1
ATOM 1119 C CA . LYS A 1 138 ? -14.853 8.164 14.933 1.00 95.62 138 LYS A CA 1
ATOM 1120 C C . LYS A 1 138 ? -14.566 8.935 16.212 1.00 95.62 138 LYS A C 1
ATOM 1122 O O . LYS A 1 138 ? -14.003 8.399 17.159 1.00 95.62 138 LYS A O 1
ATOM 1127 N N . ILE A 1 139 ? -14.989 10.187 16.235 1.00 95.00 139 ILE A N 1
ATOM 1128 C CA . ILE A 1 139 ? -14.982 11.021 17.432 1.00 95.00 139 ILE A CA 1
ATOM 1129 C C . ILE A 1 139 ? -16.407 11.040 17.981 1.00 95.00 139 ILE A C 1
ATOM 1131 O O . ILE A 1 139 ? -17.347 11.315 17.233 1.00 95.00 139 ILE A O 1
ATOM 1135 N N . ASP A 1 140 ? -16.572 10.711 19.260 1.00 96.44 140 ASP A N 1
ATOM 1136 C CA . ASP A 1 140 ? -17.867 10.718 19.939 1.00 96.44 140 ASP A CA 1
ATOM 1137 C C . ASP A 1 140 ? -17.741 11.374 21.315 1.00 96.44 140 ASP A C 1
ATOM 1139 O O . ASP A 1 140 ? -17.447 10.732 22.319 1.00 96.44 140 ASP A O 1
ATOM 1143 N N . THR A 1 141 ? -17.970 12.684 21.362 1.00 96.12 141 THR A N 1
ATOM 1144 C CA . THR A 1 141 ? -17.834 13.481 22.588 1.00 96.12 141 THR A CA 1
ATOM 1145 C C . THR A 1 141 ? -18.959 13.248 23.595 1.00 96.12 141 THR A C 1
ATOM 1147 O O . THR A 1 141 ? -18.888 13.772 24.704 1.00 96.12 141 THR A O 1
ATOM 1150 N N . THR A 1 142 ? -19.996 12.481 23.235 1.00 97.12 142 THR A N 1
ATOM 1151 C CA . THR A 1 142 ? -21.122 12.175 24.132 1.00 97.12 142 THR A CA 1
ATOM 1152 C C . THR A 1 142 ? -20.816 11.044 25.112 1.00 97.12 142 THR A C 1
ATOM 1154 O O . THR A 1 142 ? -21.567 10.842 26.065 1.00 97.12 142 THR A O 1
ATOM 1157 N N . ARG A 1 143 ? -19.703 10.329 24.908 1.00 95.12 143 ARG A N 1
ATOM 1158 C CA . ARG A 1 143 ? -19.180 9.314 25.826 1.00 95.12 143 ARG A CA 1
ATOM 1159 C C . ARG A 1 143 ? -17.838 9.724 26.400 1.00 95.12 143 ARG A C 1
ATOM 1161 O O . ARG A 1 143 ? -17.103 10.499 25.796 1.00 95.12 143 ARG A O 1
ATOM 1168 N N . GLU A 1 144 ? -17.519 9.164 27.556 1.00 93.44 144 GLU A N 1
ATOM 1169 C CA . GLU A 1 144 ? -16.244 9.407 28.226 1.00 93.44 144 GLU A CA 1
ATOM 1170 C C . GLU A 1 144 ? -15.144 8.453 27.751 1.00 93.44 144 GLU A C 1
ATOM 1172 O O . GLU A 1 144 ? -13.984 8.850 27.675 1.00 93.44 144 GLU A O 1
ATOM 1177 N N . ASP A 1 145 ? -15.488 7.211 27.419 1.00 91.62 145 ASP A N 1
ATOM 1178 C CA . ASP A 1 145 ? -14.554 6.127 27.131 1.00 91.62 145 ASP A CA 1
ATOM 1179 C C . ASP A 1 145 ? -14.221 5.968 25.639 1.00 91.62 145 ASP A C 1
ATOM 1181 O O . ASP A 1 145 ? -14.949 6.412 24.752 1.00 91.62 145 ASP A O 1
ATOM 1185 N N . ASP A 1 146 ? -13.108 5.287 25.366 1.00 92.00 14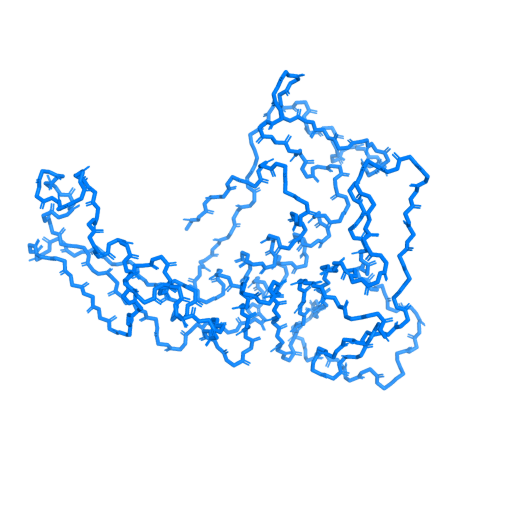6 ASP A N 1
ATOM 1186 C CA . ASP A 1 146 ? -12.762 4.831 24.021 1.00 92.00 146 ASP A CA 1
ATOM 1187 C C . ASP A 1 146 ? -13.304 3.422 23.800 1.00 92.00 146 ASP A C 1
ATOM 1189 O O . ASP A 1 146 ? -13.125 2.542 24.645 1.00 92.00 146 ASP A O 1
ATOM 1193 N N . ILE A 1 147 ? -13.885 3.170 22.627 1.00 94.31 147 ILE A N 1
ATOM 1194 C CA . ILE A 1 147 ? -14.343 1.829 22.253 1.00 94.31 147 ILE A CA 1
ATOM 1195 C C . ILE A 1 147 ? -13.806 1.410 20.892 1.00 94.31 147 ILE A C 1
ATOM 1197 O O . ILE A 1 147 ? -13.568 2.229 20.006 1.00 94.31 147 ILE A O 1
ATOM 1201 N N . VAL A 1 148 ? -13.652 0.101 20.711 1.00 96.44 148 VAL A N 1
ATOM 1202 C CA . VAL A 1 148 ? -13.245 -0.494 19.438 1.00 96.44 148 VAL A CA 1
ATOM 1203 C C . VAL A 1 148 ? -14.323 -1.469 18.989 1.00 96.44 148 VAL A C 1
ATOM 1205 O O . VAL A 1 148 ? -14.703 -2.365 19.740 1.00 96.44 148 VAL A O 1
ATOM 1208 N N . ILE A 1 149 ? -14.825 -1.284 17.771 1.00 97.81 149 ILE A N 1
ATOM 1209 C CA . ILE A 1 149 ? -15.857 -2.128 17.164 1.00 97.81 149 ILE A CA 1
ATOM 1210 C C . ILE A 1 149 ? -15.255 -2.849 15.960 1.00 97.81 149 ILE A C 1
ATOM 1212 O O . ILE A 1 149 ? -14.689 -2.212 15.074 1.00 97.81 149 ILE A O 1
ATOM 1216 N N . GLY A 1 150 ? -15.423 -4.170 15.903 1.00 97.50 150 GLY A N 1
ATOM 1217 C CA . GLY A 1 150 ? -14.927 -5.006 14.810 1.00 97.50 150 GLY A CA 1
ATOM 1218 C C . GLY A 1 150 ? -13.665 -5.798 15.171 1.00 97.50 150 GLY A C 1
ATOM 1219 O O . GLY A 1 150 ? -13.276 -5.855 16.341 1.00 97.50 150 GLY A O 1
ATOM 1220 N N . PRO A 1 151 ? -13.048 -6.465 14.182 1.00 97.50 151 PRO A N 1
ATOM 1221 C CA . PRO A 1 151 ? -11.874 -7.302 14.409 1.00 97.50 151 PRO A CA 1
ATOM 1222 C C . PRO A 1 151 ? -10.653 -6.453 14.790 1.00 97.50 151 PRO A C 1
ATOM 1224 O O . PRO A 1 151 ? -10.517 -5.325 14.340 1.00 97.50 151 PRO A O 1
ATOM 1227 N N . VAL A 1 152 ? -9.741 -6.970 15.613 1.00 97.12 152 VAL A N 1
ATOM 1228 C CA . VAL A 1 152 ? -8.527 -6.247 16.037 1.00 97.12 152 VAL A CA 1
ATOM 1229 C C . VAL A 1 152 ? -7.361 -7.220 16.051 1.00 97.12 152 VAL A C 1
ATOM 1231 O O . VAL A 1 152 ? -7.500 -8.319 16.581 1.00 97.12 152 VAL A O 1
ATOM 1234 N N . ILE A 1 153 ? -6.209 -6.807 15.522 1.00 96.25 153 ILE A N 1
ATOM 1235 C CA . ILE A 1 153 ? -4.936 -7.483 15.793 1.00 96.25 153 ILE A CA 1
ATOM 1236 C C . ILE A 1 153 ? -4.343 -6.844 17.037 1.00 96.25 153 ILE A C 1
ATOM 1238 O O . ILE A 1 153 ? -4.042 -5.648 17.043 1.00 96.25 153 ILE A O 1
ATOM 1242 N N . LYS A 1 154 ? -4.157 -7.635 18.092 1.00 94.94 154 LYS A N 1
ATOM 1243 C CA . LYS A 1 154 ? -3.545 -7.121 19.317 1.00 94.94 154 LYS A CA 1
ATOM 1244 C C . LYS A 1 154 ? -2.069 -6.842 19.091 1.00 94.94 154 LYS A C 1
ATOM 1246 O O . LYS A 1 154 ? -1.373 -7.611 18.433 1.00 94.94 154 LYS A O 1
ATOM 1251 N N . PHE A 1 155 ? -1.537 -5.785 19.701 1.00 91.94 155 PHE A N 1
ATOM 1252 C CA . PHE A 1 155 ? -0.118 -5.439 19.556 1.00 91.94 155 PHE A CA 1
ATOM 1253 C C . PHE A 1 155 ? 0.831 -6.582 19.971 1.00 91.94 155 PHE A C 1
ATOM 1255 O O . PHE A 1 155 ? 1.944 -6.704 19.451 1.00 91.94 155 PHE A O 1
ATOM 1262 N N . ALA A 1 156 ? 0.402 -7.446 20.896 1.00 93.06 156 ALA A N 1
ATOM 1263 C CA . ALA A 1 156 ? 1.135 -8.653 21.282 1.00 93.06 156 ALA A CA 1
ATOM 1264 C C . ALA A 1 156 ? 1.302 -9.656 20.120 1.00 93.06 156 ALA A C 1
ATOM 1266 O O . ALA A 1 156 ? 2.305 -10.363 20.059 1.00 93.06 156 ALA A O 1
ATOM 1267 N N . GLU A 1 157 ? 0.376 -9.664 19.161 1.00 93.50 157 GLU A N 1
ATOM 1268 C CA . GLU A 1 157 ? 0.320 -10.578 18.013 1.00 93.50 157 GLU A CA 1
ATOM 1269 C C . GLU A 1 157 ? 1.033 -10.021 16.770 1.00 93.50 157 GLU A C 1
ATOM 1271 O O . GLU A 1 157 ? 1.155 -10.715 15.760 1.00 93.50 157 GLU A O 1
ATOM 1276 N N . ARG A 1 158 ? 1.566 -8.789 16.833 1.00 89.25 158 ARG A N 1
ATOM 1277 C CA . ARG A 1 158 ? 2.112 -8.054 15.674 1.00 89.25 158 ARG A CA 1
ATOM 1278 C C . ARG A 1 158 ? 3.165 -8.802 14.851 1.00 89.25 158 ARG A C 1
ATOM 1280 O O . ARG A 1 158 ? 3.295 -8.565 13.658 1.00 89.25 158 ARG A O 1
ATOM 1287 N N . ASN A 1 159 ? 3.931 -9.689 15.487 1.00 90.94 159 ASN A N 1
ATOM 1288 C CA . ASN A 1 159 ? 4.981 -10.467 14.824 1.00 90.94 159 ASN A CA 1
ATOM 1289 C C . ASN A 1 159 ? 4.475 -11.821 14.295 1.00 90.94 159 ASN A C 1
ATOM 1291 O O . ASN A 1 159 ? 5.146 -12.458 13.477 1.00 90.94 159 ASN A O 1
ATOM 1295 N N . ALA A 1 160 ? 3.322 -12.286 14.777 1.00 94.12 160 ALA A N 1
ATOM 1296 C CA . ALA A 1 160 ? 2.702 -13.537 14.358 1.00 94.12 160 ALA A CA 1
ATOM 1297 C C . ALA A 1 160 ? 1.784 -13.329 13.145 1.00 94.12 160 ALA A C 1
ATOM 12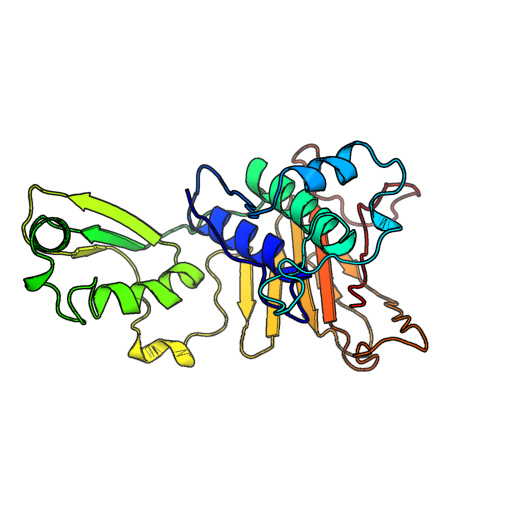99 O O . ALA A 1 160 ? 1.766 -14.179 12.257 1.00 94.12 160 ALA A O 1
ATOM 1300 N N . HIS A 1 161 ? 1.095 -12.186 13.070 1.00 93.44 161 HIS A N 1
ATOM 1301 C CA . HIS A 1 161 ? 0.144 -11.888 12.001 1.00 93.44 161 HIS A CA 1
ATOM 1302 C C . HIS A 1 161 ? 0.844 -11.474 10.695 1.00 93.44 161 HIS A C 1
ATOM 1304 O O . HIS A 1 161 ? 1.216 -10.319 10.496 1.00 93.44 161 HIS A O 1
ATOM 1310 N N . ASN A 1 162 ? 1.068 -12.447 9.814 1.00 95.69 162 ASN A N 1
ATOM 1311 C CA . ASN A 1 162 ? 1.614 -12.269 8.469 1.00 95.69 162 ASN A CA 1
ATOM 1312 C C . ASN A 1 162 ? 1.275 -13.511 7.622 1.00 95.69 162 ASN A C 1
ATOM 1314 O O . ASN A 1 162 ? 1.507 -14.620 8.111 1.00 95.69 162 ASN A O 1
ATOM 1318 N N . PRO A 1 163 ? 0.835 -13.370 6.362 1.00 97.00 163 PRO A N 1
ATOM 1319 C CA . PRO A 1 163 ? 0.664 -12.124 5.606 1.00 97.00 163 PRO A CA 1
ATOM 1320 C C . PRO A 1 163 ? -0.570 -11.313 6.035 1.00 97.00 163 PRO A C 1
ATOM 1322 O O . PRO A 1 163 ? -1.488 -11.847 6.654 1.00 97.00 163 PRO A O 1
ATOM 1325 N N . TYR A 1 164 ? -0.604 -10.027 5.677 1.00 97.56 164 TYR A N 1
ATOM 1326 C CA . TYR A 1 164 ? -1.818 -9.211 5.751 1.00 97.56 164 TYR A CA 1
ATOM 1327 C C . TYR A 1 164 ? -2.642 -9.377 4.474 1.00 97.56 164 TYR A C 1
ATOM 1329 O O . TYR A 1 164 ? -2.115 -9.209 3.373 1.00 97.56 164 TYR A O 1
ATOM 1337 N N . THR A 1 165 ? -3.928 -9.691 4.620 1.00 97.69 165 THR A N 1
ATOM 1338 C CA . THR A 1 165 ? -4.865 -9.958 3.510 1.00 97.69 165 THR A CA 1
ATOM 1339 C C . THR A 1 165 ? -6.213 -9.262 3.743 1.00 97.69 165 THR A C 1
ATOM 1341 O O . THR A 1 165 ? -7.210 -9.904 4.071 1.00 97.69 165 THR A O 1
ATOM 1344 N N . PRO A 1 166 ? -6.265 -7.923 3.641 1.00 97.88 166 PRO A N 1
ATOM 1345 C CA . PRO A 1 166 ? -7.455 -7.145 3.994 1.00 97.88 166 PRO A CA 1
ATOM 1346 C C . PRO A 1 166 ? -8.623 -7.301 3.032 1.00 97.88 166 PRO A C 1
ATOM 1348 O O . PRO A 1 166 ? -9.773 -7.047 3.391 1.00 97.88 166 PRO A O 1
ATOM 1351 N N . THR A 1 167 ? -8.338 -7.741 1.813 1.00 98.06 167 THR A N 1
ATOM 1352 C CA . THR A 1 167 ? -9.330 -8.124 0.815 1.00 98.06 167 THR A CA 1
ATOM 1353 C C . THR A 1 167 ? -8.847 -9.373 0.089 1.00 98.06 167 THR A C 1
ATOM 1355 O O . THR A 1 167 ? -7.692 -9.774 0.221 1.00 98.06 167 THR A O 1
ATOM 1358 N N . SER A 1 168 ? -9.705 -9.963 -0.744 1.00 97.25 168 SER A N 1
ATOM 1359 C CA . SER A 1 168 ? -9.282 -11.020 -1.672 1.00 97.25 168 SER A CA 1
ATOM 1360 C C . SER A 1 168 ? -8.288 -10.533 -2.736 1.00 97.25 168 SER A C 1
ATOM 1362 O O . SER A 1 168 ? -7.735 -11.347 -3.466 1.00 97.25 168 SER A O 1
ATOM 1364 N N . GLU A 1 169 ? -8.119 -9.216 -2.880 1.00 97.81 169 GLU A N 1
ATOM 1365 C CA . GLU A 1 169 ? -7.327 -8.595 -3.940 1.00 97.81 169 GLU A CA 1
ATOM 1366 C C . GLU A 1 169 ? -5.936 -8.202 -3.453 1.00 97.81 169 GLU A C 1
ATOM 1368 O O . GLU A 1 169 ? -5.046 -8.118 -4.281 1.00 97.81 169 GLU A O 1
ATOM 1373 N N . ILE A 1 170 ? -5.721 -7.977 -2.152 1.00 98.38 170 ILE A N 1
ATOM 1374 C CA . ILE A 1 170 ? -4.481 -7.402 -1.611 1.00 98.38 170 ILE A CA 1
ATOM 1375 C C . ILE A 1 170 ? -3.788 -8.392 -0.671 1.00 98.38 170 ILE A C 1
ATOM 1377 O O . ILE A 1 170 ? -4.408 -8.965 0.221 1.00 98.38 170 ILE A O 1
ATOM 1381 N N . THR A 1 171 ? -2.476 -8.550 -0.828 1.00 98.12 171 THR A N 1
ATOM 1382 C CA . THR A 1 171 ? -1.599 -9.312 0.068 1.00 98.12 171 THR A CA 1
ATOM 1383 C C . THR A 1 171 ? -0.327 -8.517 0.360 1.00 98.12 171 THR A C 1
ATOM 1385 O O . THR A 1 171 ? 0.348 -8.043 -0.553 1.00 98.12 171 THR A O 1
ATOM 1388 N N . MET A 1 172 ? 0.024 -8.384 1.638 1.00 96.88 172 MET A N 1
ATOM 1389 C CA . MET A 1 172 ? 1.298 -7.821 2.096 1.00 96.88 172 MET A CA 1
ATOM 1390 C C . MET A 1 172 ? 1.995 -8.845 2.988 1.00 96.88 172 MET A C 1
ATOM 1392 O O . MET A 1 172 ? 1.546 -9.107 4.102 1.00 96.88 172 MET A O 1
ATOM 1396 N N . ASP A 1 173 ? 3.101 -9.408 2.519 1.00 96.00 173 ASP A N 1
ATOM 1397 C CA . ASP A 1 173 ? 3.912 -10.354 3.279 1.00 96.00 173 ASP A CA 1
ATOM 1398 C C . ASP A 1 173 ? 5.267 -9.718 3.581 1.00 96.00 173 ASP A C 1
ATOM 1400 O O . ASP A 1 173 ? 6.184 -9.706 2.759 1.00 96.00 173 ASP A O 1
ATOM 1404 N N . TRP A 1 174 ? 5.402 -9.150 4.775 1.00 91.38 174 TRP A N 1
ATOM 1405 C CA . TRP A 1 174 ? 6.636 -8.474 5.166 1.00 91.38 174 TRP A CA 1
ATOM 1406 C C . TRP A 1 174 ? 7.738 -9.461 5.563 1.00 91.38 174 TRP A C 1
ATOM 1408 O O . TRP A 1 174 ? 8.910 -9.094 5.510 1.00 91.38 174 TRP A O 1
ATOM 1418 N N . LYS A 1 175 ? 7.392 -10.709 5.916 1.00 92.94 175 LYS A N 1
ATOM 1419 C CA . LYS A 1 175 ? 8.383 -11.761 6.199 1.00 92.94 175 LYS A CA 1
ATOM 1420 C C . LYS A 1 175 ? 9.021 -12.283 4.916 1.00 92.94 175 LYS A C 1
ATOM 1422 O O . LYS A 1 175 ? 10.218 -12.545 4.905 1.00 92.94 175 LYS A O 1
ATOM 1427 N N . GLN A 1 176 ? 8.238 -12.398 3.847 1.00 92.56 176 GLN A N 1
ATOM 1428 C CA . GLN A 1 176 ? 8.720 -12.756 2.511 1.00 92.56 176 GLN A CA 1
ATOM 1429 C C . GLN A 1 176 ? 9.151 -11.534 1.687 1.00 92.56 176 GLN A C 1
ATOM 1431 O O . GLN A 1 176 ? 9.761 -11.678 0.631 1.00 92.56 176 GLN A O 1
ATOM 1436 N N . GLY A 1 177 ? 8.864 -10.323 2.167 1.00 91.38 177 GLY A N 1
ATOM 1437 C CA . GLY A 1 177 ? 9.301 -9.074 1.553 1.00 91.38 177 GLY A CA 1
ATOM 1438 C C . GLY A 1 177 ? 8.586 -8.742 0.243 1.00 91.38 177 GLY A C 1
ATOM 1439 O O . GLY A 1 177 ? 9.232 -8.213 -0.663 1.00 91.38 177 GLY A O 1
ATOM 1440 N N . TYR A 1 178 ? 7.284 -9.036 0.131 1.00 94.12 178 TYR A N 1
ATOM 1441 C CA . TYR A 1 178 ? 6.494 -8.669 -1.044 1.00 94.12 178 TYR A CA 1
ATOM 1442 C C . TYR A 1 178 ? 5.135 -8.037 -0.717 1.00 94.12 178 TYR A C 1
ATOM 1444 O O . TYR A 1 178 ? 4.526 -8.250 0.332 1.00 94.12 178 TYR A O 1
ATOM 1452 N N . PHE A 1 179 ? 4.656 -7.261 -1.677 1.00 96.50 179 PHE A N 1
ATOM 1453 C CA . PHE A 1 179 ? 3.304 -6.754 -1.810 1.00 96.50 179 PHE A CA 1
ATOM 1454 C C . PHE A 1 179 ? 2.749 -7.242 -3.144 1.00 96.50 179 PHE A C 1
ATOM 1456 O O . PHE A 1 179 ? 3.448 -7.228 -4.157 1.00 96.50 179 PHE A O 1
ATOM 1463 N N . GLN A 1 180 ? 1.486 -7.644 -3.148 1.00 97.12 180 GLN A N 1
ATOM 1464 C CA . GLN A 1 180 ? 0.759 -8.021 -4.346 1.00 97.12 180 GLN A CA 1
ATOM 1465 C C . GLN A 1 180 ? -0.669 -7.505 -4.238 1.00 97.12 180 GLN A C 1
ATOM 1467 O O . GLN A 1 180 ? -1.309 -7.657 -3.198 1.00 97.12 180 GLN A O 1
ATOM 1472 N N . ALA A 1 181 ? -1.183 -6.936 -5.322 1.00 97.81 181 ALA A N 1
ATOM 1473 C CA . ALA A 1 181 ? -2.589 -6.603 -5.430 1.00 97.81 181 ALA A CA 1
ATOM 1474 C C . ALA A 1 181 ? -3.124 -6.954 -6.819 1.00 97.81 181 ALA A C 1
ATOM 1476 O O . ALA A 1 181 ? -2.550 -6.542 -7.820 1.00 97.81 181 ALA A O 1
ATOM 1477 N N . ILE A 1 182 ? -4.192 -7.743 -6.897 1.00 97.06 182 ILE A N 1
ATOM 1478 C CA . ILE A 1 182 ? -4.760 -8.263 -8.144 1.00 97.06 182 ILE A CA 1
ATOM 1479 C C . ILE A 1 182 ? -6.271 -8.071 -8.111 1.00 97.06 182 ILE A C 1
ATOM 1481 O O . ILE A 1 182 ? -6.962 -8.663 -7.287 1.00 97.06 182 ILE A O 1
ATOM 1485 N N . SER A 1 183 ? -6.786 -7.303 -9.062 1.00 96.12 183 SER A N 1
ATOM 1486 C CA . SER A 1 183 ? -8.211 -7.171 -9.341 1.00 96.12 183 SER A CA 1
ATOM 1487 C C . SER A 1 183 ? -8.483 -7.310 -10.837 1.00 96.12 183 SER A C 1
ATOM 1489 O O . SER A 1 183 ? -7.577 -7.501 -11.651 1.00 96.12 183 SER A O 1
ATOM 1491 N N . ALA A 1 184 ? -9.754 -7.190 -11.218 1.00 93.62 184 ALA A N 1
ATOM 1492 C CA . ALA A 1 184 ? -10.135 -7.162 -12.622 1.00 93.62 184 ALA A CA 1
ATOM 1493 C C . ALA A 1 184 ? -9.555 -5.948 -13.365 1.00 93.62 184 ALA A C 1
ATOM 1495 O O . ALA A 1 184 ? -9.326 -6.053 -14.559 1.00 93.62 184 ALA A O 1
ATOM 1496 N N . GLN A 1 185 ? -9.338 -4.808 -12.703 1.00 94.00 185 GLN A N 1
ATOM 1497 C CA . GLN A 1 185 ? -8.971 -3.542 -13.359 1.00 94.00 185 GLN A CA 1
ATOM 1498 C C . GLN A 1 185 ? -7.500 -3.161 -13.167 1.00 94.00 185 GLN A 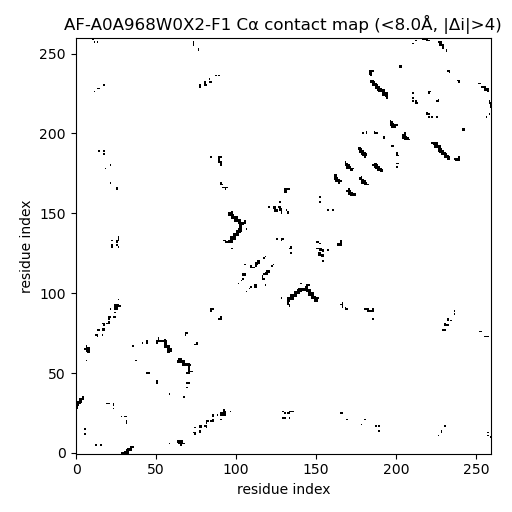C 1
ATOM 1500 O O . GLN A 1 185 ? -6.975 -2.344 -13.926 1.00 94.00 185 GLN A O 1
ATOM 1505 N N . ALA A 1 186 ? -6.838 -3.728 -12.157 1.00 95.88 186 ALA A N 1
ATOM 1506 C CA . ALA A 1 186 ? -5.456 -3.416 -11.842 1.00 95.88 186 ALA A CA 1
ATOM 1507 C C . ALA A 1 186 ? -4.714 -4.611 -11.243 1.00 95.88 186 ALA A C 1
ATOM 1509 O O . ALA A 1 186 ? -5.245 -5.336 -10.402 1.00 95.88 186 ALA A O 1
ATOM 1510 N N . VAL A 1 187 ? -3.448 -4.757 -11.621 1.00 96.00 187 VAL A N 1
ATOM 1511 C CA . VAL A 1 187 ? -2.499 -5.651 -10.961 1.00 96.00 187 VAL A CA 1
ATOM 1512 C C . VAL A 1 187 ? -1.264 -4.869 -10.544 1.00 96.00 187 VAL A C 1
ATOM 1514 O O . VAL A 1 187 ? -0.794 -4.003 -11.278 1.00 96.00 187 VAL A O 1
ATOM 1517 N N . ALA A 1 188 ? -0.726 -5.165 -9.371 1.00 96.25 188 ALA A N 1
ATOM 1518 C CA . ALA A 1 188 ? 0.515 -4.596 -8.887 1.00 96.25 188 ALA A CA 1
ATOM 1519 C C . ALA A 1 188 ? 1.301 -5.619 -8.075 1.00 96.25 188 ALA A C 1
ATOM 1521 O O . ALA A 1 188 ? 0.734 -6.496 -7.419 1.00 96.25 188 ALA A O 1
ATOM 1522 N N . TYR A 1 189 ? 2.617 -5.476 -8.110 1.00 95.56 189 TYR A N 1
ATOM 1523 C CA . TYR A 1 189 ? 3.539 -6.270 -7.321 1.00 95.56 189 TYR A CA 1
ATOM 1524 C C . TYR A 1 189 ? 4.746 -5.431 -6.946 1.00 95.56 189 TYR A C 1
ATOM 1526 O O . TYR A 1 189 ? 5.244 -4.662 -7.765 1.00 95.56 189 TYR A O 1
ATOM 1534 N N . ALA A 1 190 ? 5.229 -5.604 -5.725 1.00 94.19 190 ALA A N 1
ATOM 1535 C CA . ALA A 1 190 ? 6.511 -5.076 -5.307 1.00 94.19 190 ALA A CA 1
ATOM 1536 C C . ALA A 1 190 ? 7.212 -6.086 -4.402 1.00 94.19 190 ALA A C 1
ATOM 1538 O O . ALA A 1 190 ? 6.674 -6.436 -3.357 1.00 94.19 190 ALA A O 1
ATOM 1539 N N . GLY A 1 191 ? 8.384 -6.581 -4.784 1.00 92.75 191 GLY A N 1
ATOM 1540 C CA . GLY A 1 191 ? 9.055 -7.648 -4.044 1.00 92.75 191 GLY A CA 1
ATOM 1541 C C . GLY A 1 191 ? 10.172 -8.321 -4.829 1.00 92.75 191 GLY A C 1
ATOM 1542 O O . GLY A 1 191 ? 10.488 -7.932 -5.955 1.00 92.75 191 GLY A O 1
ATOM 1543 N N . ARG A 1 192 ? 10.781 -9.339 -4.216 1.00 89.38 192 ARG A N 1
ATOM 1544 C CA . ARG A 1 192 ? 11.812 -10.162 -4.858 1.00 89.38 192 ARG A CA 1
ATOM 1545 C C . ARG A 1 192 ? 11.189 -11.274 -5.695 1.00 89.38 192 ARG A C 1
ATOM 1547 O O . ARG A 1 192 ? 10.368 -12.034 -5.192 1.00 89.38 192 ARG A O 1
ATOM 1554 N N . ILE A 1 193 ? 11.657 -11.432 -6.929 1.00 87.19 193 ILE A N 1
ATOM 1555 C CA . ILE A 1 193 ? 11.311 -12.576 -7.784 1.00 87.19 193 ILE A CA 1
ATOM 1556 C C . ILE A 1 193 ? 12.455 -13.601 -7.801 1.00 87.19 193 ILE A C 1
ATOM 1558 O O . ILE A 1 193 ? 13.621 -13.258 -7.599 1.00 87.19 193 ILE A O 1
ATOM 1562 N N . SER A 1 194 ? 12.131 -14.882 -7.996 1.00 77.44 194 SER A N 1
ATOM 1563 C CA . SER A 1 194 ? 13.145 -15.947 -8.094 1.00 77.44 194 SER A CA 1
ATOM 1564 C C . SER A 1 194 ? 13.937 -15.863 -9.409 1.00 77.44 194 SER A C 1
ATOM 1566 O O . SER A 1 194 ? 13.427 -15.335 -10.398 1.00 77.44 194 SER A O 1
ATOM 1568 N N . ASN A 1 195 ? 15.146 -16.443 -9.458 1.00 58.66 195 ASN A N 1
ATOM 1569 C CA . ASN A 1 195 ? 16.046 -16.375 -10.625 1.00 58.66 195 ASN A CA 1
ATOM 1570 C C . ASN A 1 195 ? 15.495 -17.002 -11.923 1.00 58.66 195 ASN A C 1
ATOM 1572 O O . ASN A 1 195 ? 16.088 -16.828 -12.984 1.00 58.66 195 ASN A O 1
ATOM 1576 N N . LYS A 1 196 ? 14.358 -17.708 -11.858 1.00 65.12 196 LYS A N 1
ATOM 1577 C CA . LYS A 1 196 ? 13.655 -18.222 -13.043 1.00 65.12 196 LYS A CA 1
ATOM 1578 C C . LYS A 1 196 ? 12.729 -17.182 -13.680 1.00 65.12 196 LYS A C 1
ATOM 1580 O O . LYS A 1 196 ? 12.139 -17.459 -14.716 1.00 65.12 196 LYS A O 1
ATOM 1585 N N . GLY A 1 197 ? 12.613 -15.996 -13.073 1.00 63.25 197 GLY A N 1
ATOM 1586 C CA . GLY A 1 197 ? 12.068 -14.787 -13.688 1.00 63.25 197 GLY A CA 1
ATOM 1587 C C . GLY A 1 197 ? 10.574 -14.816 -13.987 1.00 63.25 197 GLY A C 1
ATOM 1588 O O . GLY A 1 197 ? 10.099 -13.905 -14.658 1.00 63.25 197 GLY A O 1
ATOM 1589 N N . GLU A 1 198 ? 9.841 -15.831 -13.522 1.00 81.81 198 GLU A N 1
ATOM 1590 C CA . GLU A 1 198 ? 8.399 -15.925 -13.721 1.00 81.81 198 GLU A CA 1
ATOM 1591 C C . GLU A 1 198 ? 7.641 -15.391 -12.507 1.00 81.81 198 GLU A C 1
ATOM 1593 O O . GLU A 1 198 ? 7.818 -15.867 -11.384 1.00 81.81 198 GLU A O 1
ATOM 1598 N N . LEU A 1 199 ? 6.771 -14.416 -12.749 1.00 87.31 199 LEU A N 1
ATOM 1599 C CA . LEU A 1 199 ? 5.835 -13.880 -11.770 1.00 87.31 199 LEU A CA 1
ATOM 1600 C C . LEU A 1 199 ? 4.440 -13.875 -12.390 1.00 87.31 199 LEU A C 1
ATOM 1602 O O . LEU A 1 199 ? 4.228 -13.306 -13.462 1.00 87.31 199 LEU A O 1
ATOM 1606 N N . TRP A 1 200 ? 3.494 -14.499 -11.696 1.00 88.81 200 TRP A N 1
ATOM 1607 C CA . TRP A 1 200 ? 2.093 -14.521 -12.095 1.00 88.81 200 TRP A CA 1
ATOM 1608 C C . TRP A 1 200 ? 1.300 -13.494 -11.293 1.00 88.81 200 TRP A C 1
ATOM 1610 O O . TRP A 1 200 ? 1.262 -13.552 -10.068 1.00 88.81 200 TRP A O 1
ATOM 1620 N N . LEU A 1 201 ? 0.643 -12.573 -11.994 1.00 88.81 201 LEU A N 1
ATOM 1621 C CA . LEU A 1 201 ? -0.242 -11.554 -11.434 1.00 88.81 201 LEU A CA 1
ATOM 1622 C C . LEU A 1 201 ? -1.649 -11.775 -11.988 1.00 88.81 201 LEU A C 1
ATOM 1624 O O . LEU A 1 201 ? -2.092 -11.117 -12.926 1.00 88.81 201 LEU A O 1
ATOM 1628 N N . GLY A 1 202 ? -2.331 -12.788 -11.454 1.00 86.19 202 GLY A N 1
ATOM 1629 C CA . GLY A 1 202 ? -3.597 -13.269 -11.998 1.00 86.19 202 GLY A CA 1
ATOM 1630 C C . GLY A 1 202 ? -3.357 -13.940 -13.348 1.00 86.19 202 GLY A C 1
ATOM 1631 O O . GLY A 1 202 ? -2.599 -14.901 -13.435 1.00 86.19 202 GLY A O 1
ATOM 1632 N N . ASN A 1 203 ? -3.951 -13.398 -14.410 1.00 84.44 203 ASN A N 1
ATOM 1633 C CA . ASN A 1 203 ? -3.771 -13.909 -15.775 1.00 84.44 203 ASN A CA 1
ATOM 1634 C C . ASN A 1 203 ? -2.538 -13.325 -16.491 1.00 84.44 203 ASN A C 1
ATOM 1636 O O . ASN A 1 203 ? -2.329 -13.586 -17.675 1.00 84.44 203 ASN A O 1
ATOM 1640 N N . PHE A 1 204 ? -1.741 -12.508 -15.799 1.00 85.25 204 PHE A N 1
ATOM 1641 C CA . PHE A 1 204 ? -0.539 -11.885 -16.339 1.00 85.25 204 PHE A CA 1
ATOM 1642 C C . PHE A 1 204 ? 0.688 -12.699 -15.950 1.00 85.25 204 PHE A C 1
ATOM 1644 O O . PHE A 1 204 ? 0.916 -12.936 -14.767 1.00 85.25 204 PHE A O 1
ATOM 1651 N N . LYS A 1 205 ? 1.501 -13.078 -16.936 1.00 87.88 205 LYS A N 1
ATOM 1652 C CA . LYS A 1 205 ? 2.815 -13.681 -16.713 1.00 87.88 205 LYS A CA 1
ATOM 1653 C C . LYS A 1 205 ? 3.893 -12.666 -17.058 1.00 87.88 205 LYS A C 1
ATOM 1655 O O . LYS A 1 205 ? 4.073 -12.326 -18.226 1.00 87.88 205 LYS A O 1
ATOM 1660 N N . LEU A 1 206 ? 4.636 -12.222 -16.056 1.00 85.56 206 LEU A N 1
ATOM 1661 C CA . LEU A 1 206 ? 5.925 -11.586 -16.274 1.00 85.56 206 LEU A CA 1
ATOM 1662 C C . LEU A 1 206 ? 6.972 -12.693 -16.401 1.00 85.56 206 LEU A C 1
ATOM 1664 O O . LEU A 1 206 ? 7.013 -13.599 -15.574 1.00 85.56 206 LEU A O 1
ATOM 1668 N N . SER A 1 207 ? 7.771 -12.651 -17.461 1.00 85.38 207 SER A N 1
ATOM 1669 C CA . SER A 1 207 ? 8.847 -13.609 -17.730 1.00 85.38 207 SER A CA 1
ATOM 1670 C C . SER A 1 207 ? 10.011 -12.899 -18.414 1.00 85.38 207 SER A C 1
ATOM 1672 O O . SER A 1 207 ? 9.828 -11.800 -18.937 1.00 85.38 207 SER A O 1
ATOM 1674 N N . ASN A 1 208 ? 11.193 -13.520 -18.418 1.00 82.25 208 ASN A N 1
ATOM 1675 C CA . ASN A 1 208 ? 12.400 -12.985 -19.063 1.00 82.25 208 ASN A CA 1
ATOM 1676 C C . ASN A 1 208 ? 12.831 -11.603 -18.531 1.00 82.25 208 ASN A C 1
ATOM 1678 O O . ASN A 1 208 ? 13.254 -10.738 -19.294 1.00 82.25 208 ASN A O 1
ATOM 1682 N N . VAL A 1 209 ? 12.718 -11.384 -17.216 1.00 81.69 209 VAL A N 1
ATOM 1683 C CA . VAL A 1 209 ? 13.192 -10.149 -16.573 1.00 81.69 209 VAL A CA 1
ATOM 1684 C C . VAL A 1 209 ? 14.722 -10.122 -16.590 1.00 81.69 209 VAL A C 1
ATOM 1686 O O . VAL A 1 209 ? 15.364 -10.960 -15.959 1.00 81.69 209 VAL A O 1
ATOM 1689 N N . ALA A 1 210 ? 15.299 -9.147 -17.293 1.00 82.25 210 ALA A N 1
ATOM 1690 C CA . ALA A 1 210 ? 16.738 -8.913 -17.349 1.00 82.25 210 ALA A CA 1
ATOM 1691 C C . ALA A 1 210 ? 17.103 -7.661 -16.546 1.00 82.25 210 ALA A C 1
ATOM 1693 O O . ALA A 1 210 ? 16.535 -6.594 -16.767 1.00 82.25 210 ALA A O 1
ATOM 1694 N N . ILE A 1 211 ? 18.054 -7.798 -15.621 1.00 82.50 211 ILE A N 1
ATOM 1695 C CA . ILE A 1 211 ? 18.555 -6.699 -14.794 1.00 82.50 211 ILE A CA 1
ATOM 1696 C C . ILE A 1 211 ? 19.860 -6.178 -15.382 1.00 82.50 211 ILE A C 1
ATOM 1698 O O . ILE A 1 211 ? 20.827 -6.928 -15.507 1.00 82.50 211 ILE A O 1
ATOM 1702 N N . HIS A 1 212 ? 19.899 -4.884 -15.686 1.00 84.81 212 HIS A N 1
ATOM 1703 C CA . HIS A 1 212 ? 21.091 -4.210 -16.185 1.00 84.81 212 HIS A CA 1
ATOM 1704 C C . HIS A 1 212 ? 21.621 -3.256 -15.115 1.00 84.81 212 HIS A C 1
ATOM 1706 O O . HIS A 1 212 ? 21.086 -2.168 -14.929 1.00 84.81 212 HIS A O 1
ATOM 1712 N N . ASN A 1 213 ? 22.662 -3.680 -14.399 1.00 82.50 213 ASN A N 1
ATOM 1713 C CA . ASN A 1 213 ? 23.386 -2.828 -13.458 1.00 82.50 213 ASN A CA 1
ATOM 1714 C C . ASN A 1 213 ? 24.451 -2.021 -14.223 1.00 82.50 213 ASN A C 1
ATOM 1716 O O . ASN A 1 213 ? 25.310 -2.644 -14.847 1.00 82.50 213 ASN A O 1
ATOM 1720 N N . PRO A 1 214 ? 24.437 -0.676 -14.186 1.00 83.75 214 PRO A N 1
ATOM 1721 C CA . PRO A 1 214 ? 25.543 0.134 -14.697 1.00 83.75 214 PRO A CA 1
ATOM 1722 C C . PRO A 1 214 ? 26.840 -0.135 -13.920 1.00 83.75 214 PRO A C 1
ATOM 1724 O O . PRO A 1 214 ? 26.787 -0.322 -12.705 1.00 83.75 214 PRO A O 1
ATOM 1727 N N . ASP A 1 215 ? 28.002 -0.069 -14.578 1.00 85.25 215 ASP A N 1
ATOM 1728 C CA . ASP A 1 215 ? 29.308 -0.365 -13.953 1.00 85.25 215 ASP A CA 1
ATOM 1729 C C . ASP A 1 215 ? 29.604 0.488 -12.704 1.00 85.25 215 ASP A C 1
ATOM 1731 O O . ASP A 1 215 ? 30.303 0.053 -11.792 1.00 85.25 215 ASP A O 1
ATOM 1735 N N . SER A 1 216 ? 29.057 1.707 -12.644 1.00 82.44 216 SER A N 1
ATOM 1736 C CA . SER A 1 216 ? 29.271 2.668 -11.557 1.00 82.44 216 SER A CA 1
ATOM 1737 C C . SER A 1 216 ? 28.175 2.673 -10.483 1.00 82.44 216 SER A C 1
ATOM 1739 O O . SER A 1 216 ? 28.126 3.610 -9.682 1.00 82.44 216 SER A O 1
ATOM 1741 N N . ILE A 1 217 ? 27.250 1.705 -10.478 1.00 78.81 217 ILE A N 1
ATOM 1742 C CA . ILE A 1 217 ? 26.147 1.688 -9.508 1.00 78.81 217 ILE A CA 1
ATOM 1743 C C . ILE A 1 217 ? 26.671 1.401 -8.092 1.00 78.81 217 ILE A C 1
ATOM 1745 O O . ILE A 1 217 ? 27.403 0.441 -7.861 1.00 78.81 217 ILE A O 1
ATOM 1749 N N . TYR A 1 218 ? 26.285 2.230 -7.119 1.00 77.38 218 TYR A N 1
ATOM 1750 C CA . TYR A 1 218 ? 26.764 2.095 -5.737 1.00 77.38 218 TYR A CA 1
ATOM 1751 C C . TYR A 1 218 ? 26.225 0.831 -5.046 1.00 77.38 218 TYR A C 1
ATOM 1753 O O . TYR A 1 218 ? 26.934 0.181 -4.279 1.00 77.38 218 TYR A O 1
ATOM 1761 N N . SER A 1 219 ? 24.966 0.468 -5.315 1.00 79.06 219 SER A N 1
ATOM 1762 C CA . SER A 1 219 ? 24.323 -0.730 -4.766 1.00 79.06 219 SER A CA 1
ATOM 1763 C C . SER A 1 219 ? 23.640 -1.513 -5.888 1.00 79.06 219 SER A C 1
ATOM 1765 O O . SER A 1 219 ? 22.440 -1.328 -6.105 1.00 79.06 219 SER A O 1
ATOM 1767 N N . PRO A 1 220 ? 24.371 -2.385 -6.609 1.00 82.94 220 PRO A N 1
ATOM 1768 C CA . PRO A 1 220 ? 23.786 -3.151 -7.701 1.00 82.94 220 PRO A CA 1
ATOM 1769 C C . PRO A 1 220 ? 22.599 -3.989 -7.217 1.00 82.94 220 PRO A C 1
ATOM 1771 O O . PRO A 1 220 ? 22.550 -4.474 -6.077 1.00 82.94 220 PRO A O 1
ATOM 1774 N N . VAL A 1 221 ? 21.624 -4.160 -8.103 1.00 83.69 221 VAL A N 1
ATOM 1775 C CA . VAL A 1 221 ? 20.512 -5.082 -7.895 1.00 83.69 221 VAL A CA 1
ATOM 1776 C C . VAL A 1 221 ? 21.045 -6.508 -8.013 1.00 83.69 221 VAL A C 1
ATOM 1778 O O . VAL A 1 221 ? 21.763 -6.842 -8.955 1.00 83.69 221 VAL A O 1
ATOM 1781 N N . ASP A 1 222 ? 20.683 -7.349 -7.048 1.00 85.44 222 ASP A N 1
ATOM 1782 C CA . ASP A 1 222 ? 20.988 -8.777 -7.071 1.00 85.44 222 ASP A CA 1
ATOM 1783 C C . ASP A 1 222 ? 20.262 -9.441 -8.247 1.00 85.44 222 ASP A C 1
ATOM 1785 O O . ASP A 1 222 ? 19.034 -9.516 -8.268 1.00 85.44 222 ASP A O 1
ATOM 1789 N N . THR A 1 223 ? 21.017 -9.921 -9.233 1.00 86.00 223 THR A N 1
ATOM 1790 C CA . THR A 1 223 ? 20.463 -10.540 -10.442 1.00 86.00 223 THR A CA 1
ATOM 1791 C C . THR A 1 223 ? 19.913 -11.945 -10.191 1.00 86.00 223 THR A C 1
ATOM 1793 O O . THR A 1 223 ? 19.103 -12.426 -10.982 1.00 86.00 223 THR A O 1
ATOM 1796 N N . ALA A 1 224 ? 20.295 -12.600 -9.088 1.00 84.06 224 ALA A N 1
ATOM 1797 C CA . ALA A 1 224 ? 19.761 -13.904 -8.698 1.00 84.06 224 ALA A CA 1
ATOM 1798 C C . ALA A 1 224 ? 18.417 -13.790 -7.962 1.00 84.06 224 ALA A C 1
ATOM 1800 O O . ALA A 1 224 ? 17.612 -14.723 -7.986 1.00 84.06 224 ALA A O 1
ATOM 1801 N N . SER A 1 225 ? 18.156 -12.655 -7.314 1.00 84.31 225 SER A N 1
ATOM 1802 C CA . SER A 1 225 ? 16.892 -12.380 -6.629 1.00 84.31 225 SER A CA 1
ATOM 1803 C C . SER A 1 225 ? 16.507 -10.908 -6.767 1.00 84.31 225 SER A C 1
ATOM 1805 O O . SER A 1 225 ? 16.571 -10.146 -5.789 1.00 84.31 225 SER A O 1
ATOM 1807 N N . PRO A 1 226 ? 16.127 -10.478 -7.981 1.00 86.75 226 PRO A N 1
ATOM 1808 C CA . PRO A 1 226 ? 15.907 -9.072 -8.217 1.00 86.75 226 PRO A CA 1
ATOM 1809 C C . PRO A 1 226 ? 14.644 -8.583 -7.541 1.00 86.75 226 PRO A C 1
ATOM 1811 O O . PRO A 1 226 ? 13.622 -9.271 -7.494 1.00 86.75 226 PRO A O 1
ATOM 181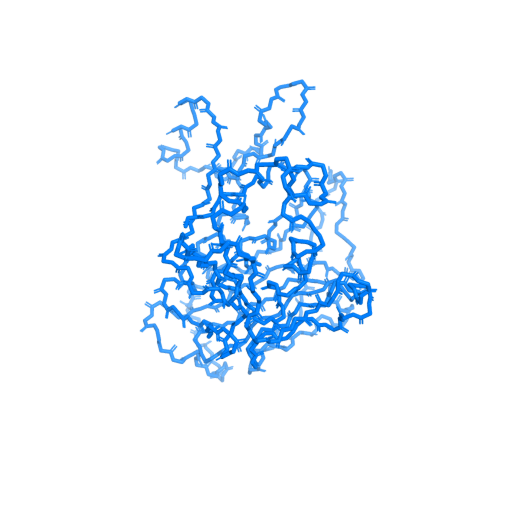4 N N . TYR A 1 227 ? 14.733 -7.358 -7.040 1.00 88.00 227 TYR A N 1
ATOM 1815 C CA . TYR A 1 227 ? 13.582 -6.618 -6.572 1.00 88.00 227 TYR A CA 1
ATOM 1816 C C . TYR A 1 227 ? 12.927 -5.900 -7.752 1.00 88.00 227 TYR A C 1
ATOM 1818 O O . TYR A 1 227 ? 13.606 -5.224 -8.524 1.00 88.00 227 TYR A O 1
ATOM 1826 N N . LEU A 1 228 ? 11.610 -6.018 -7.868 1.00 88.81 228 LEU A N 1
ATOM 1827 C CA . LEU A 1 228 ? 10.802 -5.360 -8.888 1.00 88.81 228 LEU A CA 1
ATOM 1828 C C . LEU A 1 228 ? 9.639 -4.641 -8.211 1.00 88.81 228 LEU A C 1
ATOM 1830 O O . LEU A 1 228 ? 9.052 -5.194 -7.285 1.00 88.81 228 LEU A O 1
ATOM 1834 N N . ALA A 1 229 ? 9.265 -3.472 -8.729 1.00 91.81 229 ALA A N 1
ATOM 1835 C CA . ALA A 1 229 ? 7.953 -2.876 -8.509 1.00 91.81 229 ALA A CA 1
ATOM 1836 C C . ALA A 1 229 ? 7.269 -2.660 -9.869 1.00 91.81 229 ALA A C 1
ATOM 1838 O O . ALA A 1 229 ? 7.852 -2.069 -10.772 1.00 91.81 229 ALA A O 1
ATOM 1839 N N . ILE A 1 230 ? 6.053 -3.172 -10.030 1.00 93.06 230 ILE A N 1
ATOM 1840 C CA . ILE A 1 230 ? 5.280 -3.108 -11.274 1.00 93.06 230 ILE A CA 1
ATOM 1841 C C . ILE A 1 230 ? 3.814 -2.840 -10.953 1.00 93.06 230 ILE A C 1
ATOM 1843 O O . ILE A 1 230 ? 3.276 -3.367 -9.978 1.00 93.06 230 ILE A O 1
ATOM 1847 N N . ALA A 1 231 ? 3.156 -2.050 -11.799 1.00 95.12 231 ALA A N 1
ATOM 1848 C CA . ALA A 1 231 ? 1.713 -1.875 -11.774 1.00 95.12 231 ALA A CA 1
ATOM 1849 C C . ALA A 1 231 ? 1.151 -1.754 -13.193 1.00 95.12 231 ALA A C 1
ATOM 1851 O O . ALA A 1 231 ? 1.711 -1.068 -14.044 1.00 95.12 231 ALA A O 1
ATOM 1852 N N . ILE A 1 232 ? 0.024 -2.412 -13.438 1.00 93.44 232 ILE A N 1
ATOM 1853 C CA . ILE A 1 232 ? -0.727 -2.379 -14.692 1.00 93.44 232 ILE A CA 1
ATOM 1854 C C . ILE A 1 232 ? -2.172 -2.063 -14.323 1.00 93.44 232 ILE A C 1
ATOM 1856 O O . ILE A 1 232 ? -2.726 -2.674 -13.414 1.00 93.44 232 ILE A O 1
ATOM 1860 N N . TYR A 1 233 ? -2.789 -1.111 -15.016 1.00 93.56 233 TYR A N 1
ATOM 1861 C CA . TYR A 1 233 ? -4.159 -0.678 -14.748 1.00 93.56 233 TYR A CA 1
ATOM 1862 C C . TYR A 1 233 ? -4.861 -0.268 -16.043 1.00 93.56 233 TYR A C 1
ATOM 1864 O O . TYR A 1 233 ? -4.210 0.099 -17.025 1.00 93.56 233 TYR A O 1
ATOM 1872 N N . THR A 1 234 ? -6.193 -0.288 -16.047 1.00 90.69 234 THR A N 1
ATOM 1873 C CA . THR A 1 234 ? -6.988 0.241 -17.160 1.00 90.69 234 THR A CA 1
ATOM 1874 C C . THR A 1 234 ? -7.351 1.711 -16.947 1.00 90.69 234 THR A C 1
ATOM 1876 O O . THR A 1 234 ? -7.832 2.130 -15.894 1.00 90.69 234 THR A O 1
ATOM 1879 N N . LYS A 1 235 ? -7.140 2.535 -17.981 1.00 89.00 235 LYS A N 1
ATOM 1880 C CA . LYS A 1 235 ? -7.530 3.959 -17.986 1.00 89.00 235 LYS A CA 1
ATOM 1881 C C . LYS A 1 235 ? -9.017 4.186 -18.267 1.00 89.00 235 LYS A C 1
ATOM 1883 O O . LYS A 1 235 ? -9.486 5.317 -18.196 1.00 89.00 235 LYS A O 1
ATOM 1888 N N . ASP A 1 236 ? -9.769 3.152 -18.603 1.00 86.44 236 ASP A N 1
ATOM 1889 C CA . ASP A 1 236 ? -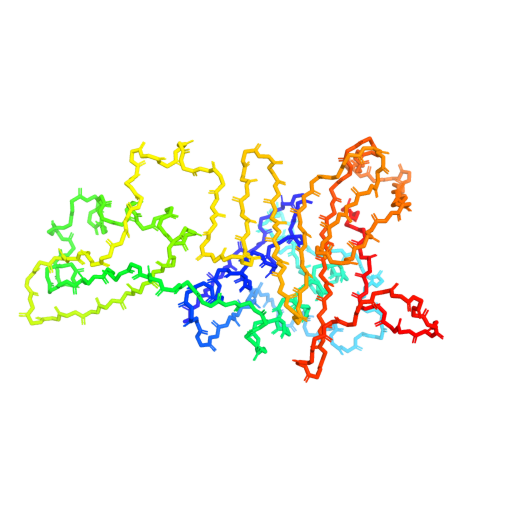11.212 3.230 -18.834 1.00 86.44 236 ASP A CA 1
ATOM 1890 C C . ASP A 1 236 ? -12.019 2.488 -17.757 1.00 86.44 236 ASP A C 1
ATOM 1892 O O . ASP A 1 236 ? -13.241 2.444 -17.843 1.00 86.44 236 ASP A O 1
ATOM 1896 N N . GLY A 1 237 ? -11.352 1.931 -16.735 1.00 85.56 237 GLY A N 1
ATOM 1897 C CA . GLY A 1 237 ? -11.990 1.157 -15.664 1.00 85.56 237 GLY A CA 1
ATOM 1898 C C . GLY A 1 237 ? -12.526 -0.204 -16.117 1.00 85.56 237 GLY A C 1
ATOM 1899 O O . GLY A 1 237 ? -13.213 -0.882 -15.355 1.00 85.56 237 GLY A O 1
ATOM 1900 N N . LYS A 1 238 ? -12.242 -0.632 -17.354 1.00 88.12 238 LYS A N 1
ATOM 1901 C CA . LYS A 1 238 ? -12.643 -1.960 -17.821 1.00 88.12 238 LYS A CA 1
ATOM 1902 C C . LYS A 1 238 ? -11.747 -3.040 -17.235 1.00 88.12 238 LYS A C 1
ATOM 1904 O O . LYS A 1 238 ? -10.664 -2.773 -16.714 1.00 88.12 238 LYS A O 1
ATOM 1909 N N . THR A 1 239 ? -12.203 -4.281 -17.346 1.00 89.12 239 THR A N 1
ATOM 1910 C CA . THR A 1 239 ? -11.387 -5.446 -17.021 1.00 89.12 239 THR A CA 1
ATOM 1911 C C . THR A 1 239 ? -10.131 -5.460 -17.887 1.00 89.12 239 THR A C 1
ATOM 1913 O O . THR A 1 239 ? -10.198 -5.297 -19.105 1.00 89.12 239 THR A O 1
ATOM 1916 N N . LEU A 1 240 ? -8.988 -5.668 -17.244 1.00 85.56 240 LEU A N 1
ATOM 1917 C CA . LEU A 1 240 ? -7.723 -5.960 -17.882 1.00 85.56 240 LEU A CA 1
ATOM 1918 C C . LEU A 1 240 ? -7.922 -7.147 -18.837 1.00 85.56 240 LEU A C 1
ATOM 1920 O O . LEU A 1 240 ? -8.337 -8.221 -18.387 1.00 85.56 240 LEU A O 1
ATOM 1924 N N . PRO A 1 241 ? -7.667 -6.983 -20.146 1.00 74.94 241 PRO A N 1
ATOM 1925 C CA . PRO A 1 241 ? -7.823 -8.083 -21.081 1.00 74.94 241 PRO A CA 1
ATOM 1926 C C . PRO A 1 241 ? -6.883 -9.221 -20.678 1.00 74.94 241 PRO A C 1
ATOM 1928 O O . PRO A 1 241 ? -5.747 -8.984 -20.261 1.00 74.94 241 PRO A O 1
ATOM 1931 N N . SER A 1 242 ? -7.329 -10.469 -20.830 1.00 63.19 242 SER A N 1
ATOM 1932 C CA . SER A 1 242 ? -6.399 -11.598 -20.824 1.00 63.19 242 SER A CA 1
ATOM 1933 C C . SER A 1 242 ? -5.344 -11.344 -21.903 1.00 63.19 242 SER A C 1
ATOM 1935 O O . SER A 1 242 ? -5.719 -11.062 -23.042 1.00 63.19 242 SER A O 1
ATOM 1937 N N . LEU A 1 243 ? -4.051 -11.453 -21.577 1.00 52.94 243 LEU A N 1
ATOM 1938 C CA . LEU A 1 243 ? -2.930 -11.274 -22.517 1.00 52.94 243 LEU A CA 1
ATOM 1939 C C . LEU A 1 243 ? -2.825 -12.411 -23.560 1.00 52.94 243 LEU A C 1
ATOM 1941 O O . LEU A 1 243 ? -1.743 -12.915 -23.850 1.00 52.94 243 LEU A O 1
ATOM 1945 N N . GLY A 1 244 ? -3.942 -12.833 -24.149 1.00 42.34 244 GLY A N 1
ATOM 1946 C CA . GLY A 1 244 ? -3.951 -13.643 -25.359 1.00 42.34 244 GLY A CA 1
ATOM 1947 C C . GLY A 1 244 ? -3.565 -12.761 -26.540 1.00 42.34 244 GLY A C 1
ATOM 1948 O O . GLY A 1 244 ? -4.442 -12.224 -27.201 1.00 42.34 244 GLY A O 1
ATOM 1949 N N . ALA A 1 245 ? -2.255 -12.591 -26.746 1.00 39.53 245 ALA A N 1
ATOM 1950 C CA . ALA A 1 245 ? -1.635 -11.830 -27.832 1.00 39.53 245 ALA A CA 1
ATOM 1951 C C . ALA A 1 245 ? -2.123 -10.372 -27.939 1.00 39.53 245 ALA A C 1
ATOM 1953 O O . ALA A 1 245 ? -2.969 -10.044 -28.766 1.00 39.53 245 ALA A O 1
ATOM 1954 N N . LEU A 1 246 ? -1.544 -9.464 -27.145 1.00 42.56 246 LEU A N 1
ATOM 1955 C CA . LEU A 1 246 ? -1.646 -8.040 -27.469 1.00 42.56 246 LEU A CA 1
ATOM 1956 C C . LEU A 1 246 ? -0.829 -7.767 -28.744 1.00 42.56 246 LEU A C 1
ATOM 1958 O O . LEU A 1 246 ? 0.393 -7.940 -28.710 1.00 42.56 246 LEU A O 1
ATOM 1962 N N . PRO A 1 247 ? -1.442 -7.320 -29.855 1.00 37.72 247 PRO A N 1
ATOM 1963 C CA . PRO A 1 247 ? -0.681 -6.706 -30.928 1.00 37.72 247 PRO A CA 1
ATOM 1964 C C . PRO A 1 247 ? -0.090 -5.398 -30.386 1.00 37.72 247 PRO A C 1
ATOM 1966 O O . PRO A 1 247 ? -0.794 -4.556 -29.825 1.00 37.72 247 PRO A O 1
ATOM 1969 N N . TYR A 1 248 ? 1.227 -5.253 -30.498 1.00 32.41 248 TYR A N 1
ATOM 1970 C CA . TYR A 1 248 ? 1.920 -4.000 -30.210 1.00 32.41 248 TYR A CA 1
ATOM 1971 C C . TYR A 1 248 ? 1.348 -2.836 -31.056 1.00 32.41 248 TYR A C 1
ATOM 1973 O O . TYR A 1 248 ? 0.915 -3.084 -32.184 1.00 32.41 248 TYR A O 1
ATOM 1981 N N . PRO A 1 249 ? 1.410 -1.573 -30.578 1.00 46.31 249 PRO A N 1
ATOM 1982 C CA . PRO A 1 249 ? 1.982 -1.125 -29.314 1.00 46.31 249 PRO A CA 1
ATOM 1983 C C . PRO A 1 249 ? 0.895 -0.549 -28.394 1.00 46.31 249 PRO A C 1
ATOM 1985 O O . PRO A 1 249 ? 0.449 0.587 -28.560 1.00 46.31 249 PRO A O 1
ATOM 1988 N N . TRP A 1 250 ? 0.513 -1.294 -27.357 1.00 35.53 250 TRP A N 1
ATOM 1989 C CA . TRP A 1 250 ? 0.013 -0.627 -26.161 1.00 35.53 250 TRP A CA 1
ATOM 1990 C C . TRP A 1 250 ? 1.218 0.006 -25.478 1.00 35.53 250 TRP A C 1
ATOM 1992 O O . TRP A 1 250 ? 2.214 -0.667 -25.212 1.00 35.53 250 TRP A O 1
ATOM 2002 N N . VAL A 1 251 ? 1.131 1.307 -25.215 1.00 34.06 251 VAL A N 1
ATOM 2003 C CA . VAL A 1 251 ? 2.037 1.995 -24.300 1.00 34.06 251 VAL A CA 1
ATOM 2004 C C . VAL A 1 251 ? 1.827 1.347 -22.933 1.00 34.06 251 VAL A C 1
ATOM 2006 O O . VAL A 1 251 ? 0.915 1.726 -22.203 1.00 34.06 251 VAL A O 1
ATOM 2009 N N . LEU A 1 252 ? 2.621 0.320 -22.618 1.00 37.38 252 LEU A N 1
ATOM 2010 C CA . LEU A 1 252 ? 2.862 -0.098 -21.244 1.00 37.38 252 LEU A CA 1
ATOM 2011 C C . LEU A 1 252 ? 3.410 1.151 -20.551 1.00 37.38 252 LEU A C 1
ATOM 2013 O O . LEU A 1 252 ? 4.495 1.598 -20.934 1.00 37.38 252 LEU A O 1
ATOM 2017 N N . PRO A 1 253 ? 2.702 1.760 -19.585 1.00 33.00 253 PRO A N 1
ATOM 2018 C CA . PRO A 1 253 ? 3.335 2.734 -18.727 1.00 33.00 253 PRO A CA 1
ATOM 2019 C C . PRO A 1 253 ? 4.268 1.935 -17.814 1.00 33.00 253 PRO A C 1
ATOM 2021 O O . PRO A 1 253 ? 3.899 1.510 -16.731 1.00 33.00 253 PRO A O 1
ATOM 2024 N N . VAL A 1 254 ? 5.459 1.696 -18.357 1.00 40.44 254 VAL A N 1
ATOM 2025 C CA . VAL A 1 254 ? 6.715 1.361 -17.702 1.00 40.44 254 VAL A CA 1
ATOM 2026 C C . VAL A 1 254 ? 6.730 0.036 -16.918 1.00 40.44 254 VAL A C 1
ATOM 2028 O O . VAL A 1 254 ? 6.319 -0.065 -15.767 1.00 40.44 254 VAL A O 1
ATOM 2031 N N . LEU A 1 255 ? 7.335 -0.990 -17.531 1.00 39.31 255 LEU A N 1
ATOM 2032 C CA . LEU A 1 255 ? 8.099 -1.992 -16.783 1.00 39.31 255 LEU A CA 1
ATOM 2033 C C . LEU A 1 255 ? 9.359 -1.276 -16.281 1.00 39.31 255 LEU A C 1
ATOM 2035 O O . LEU A 1 255 ? 10.387 -1.300 -16.953 1.00 39.31 255 LEU A O 1
ATOM 2039 N N . THR A 1 256 ? 9.273 -0.553 -15.166 1.00 39.81 256 THR A N 1
ATOM 2040 C CA . THR A 1 256 ? 10.454 0.129 -14.638 1.00 39.81 256 THR A CA 1
ATOM 2041 C C . THR A 1 256 ? 11.204 -0.812 -13.720 1.00 39.81 256 THR A C 1
ATOM 2043 O O . THR A 1 256 ? 10.776 -1.110 -12.605 1.00 39.81 256 THR A O 1
ATOM 2046 N N . LEU A 1 257 ? 12.356 -1.282 -14.185 1.00 35.28 257 LEU A N 1
ATOM 2047 C CA . LEU A 1 257 ? 13.358 -1.785 -13.268 1.00 35.28 257 LEU A CA 1
ATOM 2048 C C . LEU A 1 257 ? 13.862 -0.615 -12.428 1.00 35.28 257 LEU A C 1
ATOM 2050 O O . LEU A 1 257 ? 14.408 0.352 -12.951 1.00 35.28 257 LEU A O 1
ATOM 2054 N N . VAL A 1 258 ? 13.682 -0.720 -11.118 1.00 32.56 258 VAL A N 1
ATOM 2055 C CA . VAL A 1 258 ? 14.295 0.197 -10.163 1.00 32.56 258 VAL A CA 1
ATOM 2056 C C . VAL A 1 258 ? 15.791 -0.111 -10.134 1.00 32.56 258 VAL A C 1
ATOM 2058 O O . VAL A 1 258 ? 16.202 -1.121 -9.564 1.00 32.56 258 VAL A O 1
ATOM 2061 N N . THR A 1 259 ? 16.612 0.747 -10.731 1.00 33.19 259 THR A N 1
ATOM 2062 C CA . THR A 1 259 ? 18.055 0.790 -10.464 1.00 33.19 259 THR A CA 1
ATOM 2063 C C . THR A 1 259 ? 18.351 2.109 -9.760 1.00 33.19 259 THR A C 1
ATOM 2065 O O . THR A 1 259 ? 18.164 3.168 -10.355 1.00 33.19 259 THR A O 1
ATOM 2068 N N . SER A 1 260 ? 18.724 2.040 -8.478 1.00 35.09 260 SER A N 1
ATOM 2069 C CA . SER A 1 260 ? 19.105 3.195 -7.648 1.00 35.09 260 SER A CA 1
ATOM 2070 C C . SER A 1 260 ? 20.560 3.590 -7.846 1.00 35.09 260 SER A C 1
ATOM 2072 O O . SER A 1 260 ? 21.395 2.662 -7.733 1.00 35.09 260 SER A O 1
#

Mean predicted aligned error: 7.82 Å

Secondary structure (DSSP, 8-state):
--B----S--TTGGGHHHHHHHHHHHHT-S--B------GGGGGGGG-S-GGGSPPPBSSTTS-S-B-GGG-HHHHHHHHHHHHHHHTT-SPPPSS-EEEEE-HHHHH-GGG-TBTTBSHHHHHHHHHHHHHT-EEEEE-TT-SS-EEES----GGGTTT--SB-SSSSEEEETTTTEEEEE-SSEEEEEEEPPTT--EEETTEEE--------TT-SS---SSS-EEEEEEE-TTSPPPPP-S-PPS----S-------